Protein AF-Q8M1D3-F1 (afdb_monomer)

Nearest PDB structures (foldseek):
  5thg-assembly2_D  TM=7.273E-01  e=8.067E-10  synthetic construct
  6uw0-assembly1_A  TM=7.154E-01  e=1.600E-09  synthetic construct
  7rce-assembly1_A  TM=6.881E-01  e=1.203E-09  synthetic construct
  7rcc-assembly1_A  TM=6.914E-01  e=6.170E-08  synthetic construct
  4yit-assembly2_D  TM=6.954E-01  e=2.165E-07  Gremmeniella abietina

Solvent-accessible surface area (backbone atoms only — not comparable to full-atom values): 15491 Å² total; per-residue (Å²): 140,86,73,77,75,72,79,78,76,80,74,88,75,87,84,85,80,98,67,91,64,72,92,74,75,90,70,75,65,81,89,57,69,69,82,50,73,67,42,38,21,22,21,49,29,19,26,35,75,51,38,44,44,78,56,102,68,37,40,38,35,68,47,55,76,86,27,46,71,39,42,54,49,53,33,61,75,65,70,41,58,49,77,57,96,48,22,29,40,34,62,47,67,69,41,54,51,50,50,54,64,48,34,62,91,37,62,86,56,89,62,58,88,78,51,26,28,54,26,16,24,36,58,48,38,35,49,58,44,76,45,68,46,96,86,67,48,78,43,55,37,44,34,37,53,44,37,59,89,43,46,72,55,52,51,53,48,32,74,76,47,48,62,50,45,32,39,62,40,58,53,95,92,42,84,46,77,44,74,56,86,76,77,64,77,62,56,76,78,72,62,63,86,49,54,102,81,64,59,74,72,74,43,51,30,38,38,42,22,63,47,51,67,65,51,47,63,42,44,64,73,32,42,45,66,25,58,64,53,36,52,35,45,52,53,50,53,51,46,49,52,35,55,62,67,54,39,48,81,38,71,71,36,36,52,51,47,55,54,56,53,59,67,71,73,80,121

InterPro domains:
  IPR004860 Homing endonuclease, LAGLIDADG domain [PF00961] (118-173)
  IPR027434 Homing endonuclease [G3DSA:3.10.28.10] (99-266)
  IPR027434 Homing endonuclease [SSF55608] (35-108)
  IPR027434 Homing endonuclease [SSF55608] (113-262)
  IPR051289 LAGLIDADG Homing Endonuclease [PTHR36181] (110-261)

pLDDT: mean 82.55, std 20.41, range [32.31, 98.25]

Sequence (267 aa):
MGKIQKIVLEAKGLSAGNQKFFLISDHAPKHRKPKSQTEFAYFLAGLLEGAGCFTENRLEIKFQKSNLSNAFFVKKMIGFGQVQNNKYILYHKIGLRKVITLLNGKMSTDSLLSNHYLAGFTDATGYFYIRITTSKKIILEYNLKFTSKNLTIIKKIQQVFGGSIWVAAQHNKVKQSYLLANCSIPKEDELLLCAKNDTPANRIYEYSSNEAYRIINYFDRFHCNSPSKLVGFFKWRKVYRILQRNEHLTLKGFDKVLRIKRMEYND

Radius of gyration: 20.14 Å; Cα contacts (8 Å, |Δi|>4): 385; chains: 1; bounding box: 55×44×53 Å

Foldseek 3Di:
DPDPVPVPPPDPDDDDDPDDADDDDPDQADDDDDDDLLQVLLLVQLLCLQAWDDDPQKIKGAADPLQLVVLVVNCVSLVAADQDPRMTMGRDPVSVVSSVVSNVPNHLDLCLQPHQNVLNNCRRFKFWAWDADPVRDTFTKIKGKDAPSCLSVVVSVCVQQPFWKWWFADDPNDTDIDTPPPSDPPPPVVVPPGDPPDDSRPTMMMTMGRSLVSVSSRCSPHPRSGPLRRLRNVLSVVLSVLVNVVVCVDPVSVVVNVVSNVVNPPD

Mean predicted aligned error: 9.15 Å

Organism: Chaetosphaeridium globosum (NCBI:txid96477)

Secondary structure (DSSP, 8-state):
--SSGGGSS-------SS--PPP--SSPPPP----SHHHHHHHHHHHHHHHEEE-SS-EEEE--GGGHHHHHHHHHHHS--EEETTEEEE--HHHHHHHHHHHTTTTT-S-TTSSSHHHHHHHHHEEEEEEE-TT--EEEEEEEEEEGGGHHHHHHHHHHH--EEEEEEEETTEEEEEE-TT-SPPPGGGSTTS-TT--GGG-EEEEEE--HHHHHHHHTTS---SHHHHHHHHHHHHHHHHHHTTGGGSHHHHHHHHHHHHTTS--

Structure (mmCIF, N/CA/C/O backbone):
data_AF-Q8M1D3-F1
#
_entry.id   AF-Q8M1D3-F1
#
loop_
_atom_site.group_PDB
_atom_site.id
_atom_site.type_symbol
_atom_site.label_atom_id
_atom_site.label_alt_id
_atom_site.label_comp_id
_atom_site.label_asym_id
_atom_site.label_entity_id
_atom_site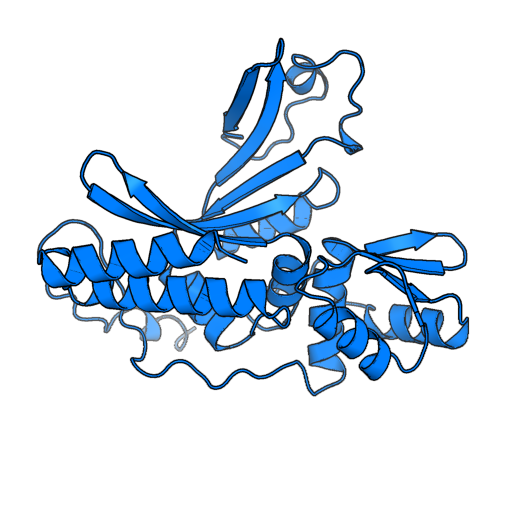.label_seq_id
_atom_site.pdbx_PDB_ins_code
_atom_site.Cartn_x
_atom_site.Cartn_y
_atom_site.Cartn_z
_atom_site.occupancy
_atom_site.B_iso_or_equiv
_atom_site.auth_seq_id
_atom_site.auth_comp_id
_atom_site.auth_asym_id
_atom_site.auth_atom_id
_atom_site.pdbx_PDB_model_num
ATOM 1 N N . MET A 1 1 ? -17.940 28.113 -10.332 1.00 42.88 1 MET A N 1
ATOM 2 C CA . MET A 1 1 ? -17.419 27.615 -9.033 1.00 42.88 1 MET A CA 1
ATOM 3 C C . MET A 1 1 ? -18.479 26.886 -8.180 1.00 42.88 1 MET A C 1
ATOM 5 O O . MET A 1 1 ? -18.402 26.911 -6.964 1.00 42.88 1 MET A O 1
ATOM 9 N N . GLY A 1 2 ? -19.450 26.174 -8.774 1.00 38.62 2 GLY A N 1
ATOM 10 C CA . GLY A 1 2 ? -20.679 25.777 -8.057 1.00 38.62 2 GLY A CA 1
ATOM 11 C C . GLY A 1 2 ? 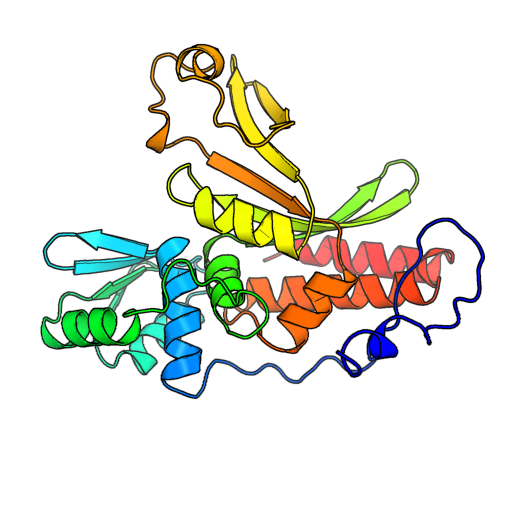-21.034 24.286 -8.029 1.00 38.62 2 GLY A C 1
ATOM 12 O O . GLY A 1 2 ? -22.213 23.967 -7.946 1.00 38.62 2 GLY A O 1
ATOM 13 N N . LYS A 1 3 ? -20.073 23.354 -8.129 1.00 37.75 3 LYS A N 1
ATOM 14 C CA . LYS A 1 3 ? -20.381 21.901 -8.063 1.00 37.75 3 LYS A CA 1
ATOM 15 C C . LYS A 1 3 ? -19.524 21.071 -7.098 1.00 37.75 3 LYS A C 1
ATOM 17 O O . LYS A 1 3 ? -19.904 19.949 -6.793 1.00 37.75 3 LYS A O 1
ATOM 22 N N . ILE A 1 4 ? -18.434 21.620 -6.551 1.00 34.78 4 ILE A N 1
ATOM 23 C CA . ILE A 1 4 ? -17.542 20.890 -5.624 1.00 34.78 4 ILE A CA 1
ATOM 24 C C . ILE A 1 4 ? -17.887 21.156 -4.143 1.00 34.78 4 ILE A C 1
ATOM 26 O O . ILE A 1 4 ? -17.654 20.298 -3.299 1.00 34.78 4 ILE A O 1
ATOM 30 N N . GLN A 1 5 ? -18.553 22.268 -3.813 1.00 34.91 5 GLN A N 1
ATOM 31 C CA . GLN A 1 5 ? -18.951 22.579 -2.428 1.00 34.91 5 GLN A CA 1
ATOM 32 C C . GLN A 1 5 ? -20.206 21.829 -1.934 1.00 34.91 5 GLN A C 1
ATOM 34 O O . GLN A 1 5 ? -20.469 21.815 -0.736 1.00 34.91 5 GLN A O 1
ATOM 39 N N . LYS A 1 6 ? -20.957 21.147 -2.812 1.00 34.34 6 LYS A N 1
ATOM 40 C CA . LYS A 1 6 ? -22.232 20.502 -2.437 1.00 34.34 6 LYS A CA 1
ATOM 41 C C . LYS A 1 6 ? -22.088 19.084 -1.859 1.00 34.34 6 LYS A C 1
ATOM 43 O O . LYS A 1 6 ? -23.026 18.576 -1.265 1.00 34.34 6 LYS A O 1
ATOM 48 N N . ILE A 1 7 ? -20.912 18.456 -1.965 1.00 36.38 7 ILE A N 1
ATOM 49 C CA . ILE A 1 7 ? -20.670 17.096 -1.430 1.00 36.38 7 ILE A CA 1
ATOM 50 C C . ILE A 1 7 ? -20.249 17.119 0.057 1.00 36.38 7 ILE A C 1
ATOM 52 O O . ILE A 1 7 ? -20.209 16.085 0.715 1.00 36.38 7 ILE A O 1
ATOM 56 N N . VAL A 1 8 ? -19.985 18.298 0.631 1.00 35.44 8 VAL A N 1
ATOM 57 C CA . VAL A 1 8 ? -19.428 18.422 1.992 1.00 35.44 8 VAL A CA 1
ATOM 58 C C . VAL A 1 8 ? -20.497 18.669 3.075 1.00 35.44 8 VAL A C 1
ATOM 60 O O . VAL A 1 8 ? -20.190 18.535 4.256 1.00 35.44 8 VAL A O 1
ATOM 63 N N . LEU A 1 9 ? -21.760 18.950 2.725 1.00 32.31 9 LEU A N 1
ATOM 64 C CA . LEU A 1 9 ? -22.747 19.472 3.691 1.00 32.31 9 LEU A CA 1
ATOM 65 C C . LEU A 1 9 ? -23.929 18.562 4.076 1.00 32.31 9 LEU A C 1
ATOM 67 O O . LEU A 1 9 ? -24.695 18.944 4.953 1.00 32.31 9 LEU A O 1
ATOM 71 N N . GLU A 1 10 ? -24.062 17.341 3.551 1.00 36.84 10 GLU A N 1
ATOM 72 C CA . GLU A 1 10 ? -25.227 16.480 3.863 1.00 36.84 10 GLU A CA 1
ATOM 73 C C . GLU A 1 10 ? -24.865 15.102 4.438 1.00 36.84 10 GLU A C 1
ATOM 75 O O . GLU A 1 10 ? -25.428 14.075 4.073 1.00 36.84 10 GLU A O 1
ATOM 80 N N . ALA A 1 11 ? -23.954 15.065 5.410 1.00 42.78 11 ALA A N 1
ATOM 81 C CA . ALA A 1 11 ? -23.841 13.926 6.320 1.00 42.78 11 ALA A CA 1
ATOM 82 C C . ALA A 1 11 ? -24.340 14.353 7.707 1.00 42.78 11 ALA A C 1
ATOM 84 O O . ALA A 1 11 ? -23.568 14.842 8.537 1.00 42.78 11 ALA A O 1
ATOM 85 N N . LYS A 1 12 ? -25.652 14.195 7.936 1.00 40.28 12 LYS A N 1
ATOM 86 C CA . LYS A 1 12 ? -26.290 14.342 9.252 1.00 40.28 12 LYS A CA 1
ATOM 87 C C . LYS A 1 12 ? -25.642 13.352 10.223 1.00 40.28 12 LYS A C 1
ATOM 89 O O . LYS A 1 12 ? -25.922 12.157 10.197 1.00 40.28 12 LYS A O 1
ATOM 94 N N . GLY A 1 13 ? -24.726 13.862 11.040 1.00 38.16 13 GLY A N 1
ATOM 95 C CA . GLY A 1 13 ? -24.104 13.125 12.128 1.00 38.16 13 GLY A CA 1
ATOM 96 C C . GLY A 1 13 ? -25.032 13.113 13.333 1.00 38.16 13 GLY A C 1
ATOM 97 O O . GLY A 1 13 ? -25.263 14.155 13.936 1.00 38.16 13 GLY A O 1
ATOM 98 N N . LEU A 1 14 ? -25.536 11.934 13.684 1.00 40.00 14 LEU A N 1
ATOM 99 C CA . LEU A 1 14 ? -26.014 11.656 15.033 1.00 40.00 14 LEU A CA 1
ATOM 100 C C . LEU A 1 14 ? -24.792 11.468 15.937 1.00 40.00 14 LEU A C 1
ATOM 102 O O . LEU A 1 14 ? -23.919 10.641 15.668 1.00 40.00 14 LEU A O 1
ATOM 106 N N . SER A 1 15 ? -24.711 12.297 16.973 1.00 35.59 15 SER A N 1
ATOM 107 C CA . SER A 1 15 ? -23.632 12.336 17.954 1.00 35.59 15 SER A CA 1
ATOM 108 C C . SER A 1 15 ? -23.911 11.438 19.157 1.00 35.59 15 SER A C 1
ATOM 110 O O . SER A 1 15 ? -24.979 11.546 19.751 1.00 35.59 15 SER A O 1
ATOM 112 N N . ALA A 1 16 ? -22.897 10.685 19.585 1.00 36.69 16 ALA A N 1
ATOM 113 C CA . ALA A 1 16 ? -22.387 10.690 20.962 1.00 36.69 16 ALA A CA 1
ATOM 114 C C . ALA A 1 16 ? -21.038 9.935 21.002 1.00 36.69 16 ALA A C 1
ATOM 116 O O . ALA A 1 16 ? -20.985 8.763 20.641 1.00 36.69 16 ALA A O 1
ATOM 117 N N . GLY A 1 17 ? -19.953 10.609 21.422 1.00 37.28 17 GLY A N 1
ATOM 118 C CA . GLY A 1 17 ? -18.665 9.975 21.767 1.00 37.28 17 GLY A CA 1
ATOM 119 C C . GLY A 1 17 ? -17.490 10.120 20.776 1.00 37.28 17 GLY A C 1
ATOM 120 O O . GLY A 1 17 ? -17.020 9.135 20.226 1.00 37.28 17 GLY A O 1
ATOM 121 N N . ASN A 1 18 ? -16.972 11.338 20.575 1.00 47.03 18 ASN A N 1
ATOM 122 C CA . ASN A 1 18 ? -15.562 11.676 20.262 1.00 47.03 18 ASN A CA 1
ATOM 123 C C . ASN A 1 18 ? -14.731 10.923 19.184 1.00 47.03 18 ASN A C 1
ATOM 125 O O . ASN A 1 18 ? -13.500 10.939 19.233 1.00 47.03 18 ASN A O 1
ATOM 129 N N . GLN A 1 19 ? -15.350 10.403 18.124 1.00 56.41 19 GLN A N 1
ATOM 130 C CA . GLN A 1 19 ? -14.730 10.302 16.791 1.00 56.41 19 GLN A CA 1
ATOM 131 C C . GLN A 1 19 ? -15.831 10.349 15.724 1.00 56.41 19 GLN A C 1
ATOM 133 O O . GLN A 1 19 ? -16.698 9.480 15.676 1.00 56.41 19 GLN A O 1
ATOM 138 N N . LYS A 1 20 ? -15.833 11.382 14.871 1.00 74.19 20 LYS A N 1
ATOM 139 C CA . LYS A 1 20 ? -16.826 11.510 13.795 1.00 74.19 20 LYS A CA 1
ATOM 140 C C . LYS A 1 20 ? -16.446 10.563 12.654 1.00 74.19 20 LYS A C 1
ATOM 142 O O . LYS A 1 20 ? -15.570 10.875 11.852 1.00 74.19 20 LYS A O 1
ATOM 147 N N . PHE A 1 21 ? -17.083 9.397 12.600 1.00 83.56 21 PHE A N 1
ATOM 148 C CA . PHE A 1 21 ? -16.960 8.478 11.470 1.00 83.56 21 PHE A CA 1
ATOM 149 C C . PHE A 1 21 ? -17.908 8.898 10.344 1.00 83.56 21 PHE A C 1
ATOM 151 O O . PHE A 1 21 ? -19.049 9.290 10.585 1.00 83.56 21 PHE A O 1
ATOM 158 N N . PHE A 1 22 ? -17.428 8.819 9.107 1.00 90.56 22 PHE A N 1
ATOM 159 C CA . PHE A 1 22 ? -18.234 9.046 7.914 1.00 90.56 22 PHE A CA 1
ATOM 160 C C . PHE A 1 22 ? -18.797 7.712 7.425 1.00 90.56 22 PHE A C 1
ATOM 162 O O . PHE A 1 22 ? -18.188 6.663 7.620 1.00 90.56 22 PHE A O 1
ATOM 169 N N . LEU A 1 23 ? -19.966 7.746 6.791 1.00 93.06 23 LEU A N 1
ATOM 170 C CA . LEU A 1 23 ? -20.633 6.535 6.328 1.00 93.06 23 LEU A CA 1
ATOM 171 C C . LEU A 1 23 ? -19.898 5.927 5.120 1.00 93.06 23 LEU A C 1
ATOM 173 O O . LEU A 1 23 ? -19.671 6.613 4.125 1.00 93.06 23 LEU A O 1
ATOM 177 N N . ILE A 1 24 ? -19.588 4.632 5.178 1.00 94.44 24 ILE A N 1
ATOM 178 C CA . ILE A 1 24 ? -19.162 3.828 4.023 1.00 94.44 24 ILE A CA 1
ATOM 179 C C . ILE A 1 24 ? -20.159 2.702 3.733 1.00 94.44 24 ILE A C 1
ATOM 181 O O . ILE A 1 24 ? -20.884 2.251 4.622 1.00 94.44 24 ILE A O 1
ATOM 185 N N . SER A 1 25 ? -20.161 2.217 2.487 1.00 91.06 25 SER A N 1
ATOM 186 C CA . SER A 1 25 ? -21.031 1.118 2.054 1.00 91.06 25 SER A CA 1
ATOM 187 C C . SER A 1 25 ? -20.760 -0.181 2.815 1.00 91.06 25 SER A C 1
ATOM 189 O O . SER A 1 25 ? -19.609 -0.580 3.051 1.00 91.06 25 SER A O 1
ATOM 191 N N . ASP A 1 26 ? -21.841 -0.897 3.114 1.00 86.75 26 ASP A N 1
ATOM 192 C CA . ASP A 1 26 ? -21.788 -2.210 3.738 1.00 86.75 26 ASP A CA 1
ATOM 193 C C . ASP A 1 26 ? -21.172 -3.281 2.843 1.00 86.75 26 ASP A C 1
ATOM 195 O O . ASP A 1 26 ? -20.505 -4.199 3.332 1.00 86.75 26 ASP A O 1
ATOM 199 N N . HIS A 1 27 ? -21.337 -3.129 1.535 1.00 86.50 27 HIS A N 1
ATOM 200 C CA . HIS A 1 27 ? -20.768 -4.030 0.553 1.00 86.50 27 HIS A CA 1
ATOM 201 C C . HIS A 1 27 ? -19.371 -3.546 0.174 1.00 86.50 27 HIS A C 1
ATOM 203 O O . HIS A 1 27 ? -19.194 -2.433 -0.323 1.00 86.50 27 HIS A O 1
ATOM 209 N N . ALA A 1 28 ? -18.369 -4.388 0.429 1.00 88.12 28 ALA A N 1
ATOM 210 C CA . ALA A 1 28 ? -17.036 -4.157 -0.104 1.00 88.12 28 ALA A CA 1
ATOM 211 C C . ALA A 1 28 ? -17.075 -4.337 -1.633 1.00 88.12 28 ALA A C 1
ATOM 213 O O . ALA A 1 28 ? -17.698 -5.295 -2.108 1.00 88.12 28 ALA A O 1
ATOM 214 N N . PRO A 1 29 ? -16.425 -3.458 -2.412 1.00 89.25 29 PRO A N 1
ATOM 215 C CA . PRO A 1 29 ? -16.313 -3.644 -3.850 1.00 89.25 29 PRO A CA 1
ATOM 216 C C . PRO A 1 29 ? -15.659 -4.986 -4.186 1.00 89.25 29 PRO A C 1
ATOM 218 O O . PRO A 1 29 ? -14.747 -5.457 -3.501 1.00 89.25 29 PRO A O 1
ATOM 221 N N . LYS A 1 30 ? -16.119 -5.618 -5.270 1.00 90.12 30 LYS A N 1
ATOM 222 C CA . LYS A 1 30 ? -15.463 -6.819 -5.793 1.00 90.12 30 LYS A CA 1
ATOM 223 C C . LYS A 1 30 ? -14.053 -6.442 -6.243 1.00 90.12 30 LYS A C 1
ATOM 225 O O . LYS A 1 30 ? -13.913 -5.527 -7.055 1.00 90.12 30 LYS A O 1
ATOM 230 N N . HIS A 1 31 ? -13.048 -7.178 -5.764 1.00 91.19 31 HIS A N 1
ATOM 231 C CA . HIS A 1 31 ? -11.647 -6.953 -6.123 1.00 91.19 31 HIS A CA 1
ATOM 232 C C . HIS A 1 31 ? -11.446 -6.930 -7.641 1.00 91.19 31 HIS A C 1
ATOM 234 O O . HIS A 1 31 ? -11.973 -7.780 -8.367 1.00 91.19 31 HIS A O 1
ATOM 240 N N . ARG A 1 32 ? -10.672 -5.949 -8.117 1.00 90.56 32 ARG A N 1
ATOM 241 C CA . ARG A 1 32 ? -10.311 -5.788 -9.527 1.00 90.56 32 ARG A CA 1
ATOM 242 C C . ARG A 1 32 ? -8.859 -5.339 -9.629 1.00 90.56 32 ARG A C 1
ATOM 244 O O . ARG A 1 32 ? -8.506 -4.290 -9.104 1.00 90.56 32 ARG A O 1
ATOM 251 N N . LYS A 1 33 ? -8.050 -6.126 -10.340 1.00 93.31 33 LYS A N 1
ATOM 252 C CA . LYS A 1 33 ? -6.712 -5.712 -10.779 1.00 93.31 33 LYS A CA 1
ATOM 253 C C . LYS A 1 33 ? -6.820 -4.707 -11.940 1.00 93.31 33 LYS A C 1
ATOM 255 O O . LYS A 1 33 ? -7.821 -4.770 -12.661 1.00 93.31 33 LYS A O 1
ATOM 260 N N . PRO A 1 34 ? -5.799 -3.859 -12.168 1.00 95.62 34 PRO A N 1
ATOM 261 C CA . PRO A 1 34 ? -5.695 -3.014 -13.354 1.00 95.62 34 PRO A CA 1
ATOM 262 C C . PRO A 1 34 ? -5.911 -3.821 -14.636 1.00 95.62 34 PRO A C 1
ATOM 264 O O . PRO A 1 34 ? -5.267 -4.857 -14.829 1.00 95.62 34 PRO A O 1
ATOM 267 N N . LYS A 1 35 ? -6.817 -3.358 -15.500 1.00 92.75 35 LYS A N 1
ATOM 268 C CA . LYS A 1 35 ? -7.156 -4.033 -16.763 1.00 92.75 35 LYS A CA 1
ATOM 269 C C . LYS A 1 35 ? -6.637 -3.276 -17.972 1.00 92.75 35 LYS A C 1
ATOM 271 O O . LYS A 1 35 ? -6.155 -3.902 -18.912 1.00 92.75 35 LYS A O 1
ATOM 276 N N . SER A 1 36 ? -6.749 -1.949 -17.959 1.00 95.81 36 SER A N 1
ATOM 277 C CA . SER A 1 36 ? -6.268 -1.130 -19.070 1.00 95.81 36 SER A CA 1
ATOM 278 C C . SER A 1 36 ? -4.763 -0.882 -18.967 1.00 95.81 36 SER A C 1
ATOM 280 O O . SER A 1 36 ? -4.168 -0.939 -17.887 1.00 95.81 36 SER A O 1
ATOM 282 N N . GLN A 1 37 ? -4.139 -0.563 -20.102 1.00 95.31 37 GLN A N 1
ATOM 283 C CA . GLN A 1 37 ? -2.726 -0.193 -20.145 1.00 95.31 37 GLN A CA 1
ATOM 284 C C . GLN A 1 37 ? -2.427 1.011 -19.242 1.00 95.31 37 GLN A C 1
ATOM 286 O O . GLN A 1 37 ? -1.421 1.008 -18.539 1.00 95.31 37 GLN A O 1
ATOM 291 N N . THR A 1 38 ? -3.310 2.012 -19.218 1.00 95.12 38 THR A N 1
ATOM 292 C CA . THR A 1 38 ? -3.156 3.218 -18.394 1.00 95.12 38 THR A CA 1
ATOM 293 C C . THR A 1 38 ? -3.256 2.909 -16.904 1.00 95.12 38 THR A C 1
ATOM 295 O O . THR A 1 38 ? -2.407 3.349 -16.133 1.00 95.12 38 THR A O 1
ATOM 298 N N . GLU A 1 39 ? -4.247 2.115 -16.489 1.00 96.19 39 GLU A N 1
ATOM 299 C CA . GLU A 1 39 ? -4.381 1.687 -15.091 1.00 96.19 39 GLU A CA 1
ATOM 300 C C . GLU A 1 39 ? -3.147 0.908 -14.636 1.00 96.19 39 GLU A C 1
ATOM 302 O O . GLU A 1 39 ? -2.584 1.191 -13.577 1.00 96.19 39 GLU A O 1
ATOM 307 N N . PHE A 1 40 ? -2.700 -0.045 -15.461 1.00 97.62 40 PHE A N 1
ATOM 308 C CA . PHE A 1 40 ? -1.504 -0.827 -15.179 1.00 97.62 40 PHE A CA 1
ATOM 309 C C . PHE A 1 40 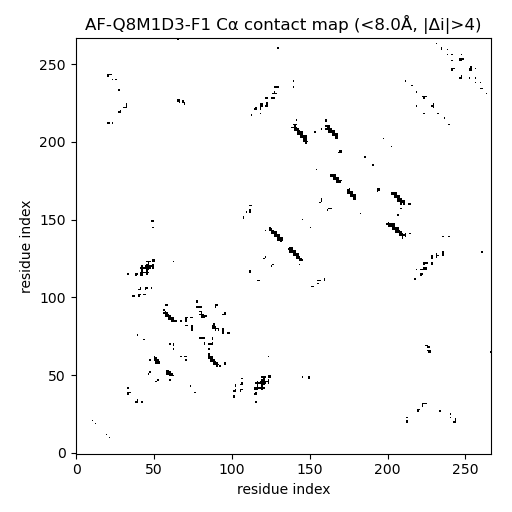? -0.259 0.053 -15.111 1.00 97.62 40 PHE A C 1
ATOM 311 O O . PHE A 1 40 ? 0.583 -0.162 -14.249 1.00 97.62 40 PHE A O 1
ATOM 318 N N . ALA A 1 41 ? -0.145 1.059 -15.975 1.00 96.88 41 ALA A N 1
ATOM 319 C CA . ALA A 1 41 ? 1.006 1.944 -15.999 1.00 96.88 41 ALA A CA 1
ATOM 320 C C . ALA A 1 41 ? 1.114 2.805 -14.728 1.00 96.88 41 ALA A C 1
ATOM 322 O O . ALA A 1 41 ? 2.207 2.933 -14.185 1.00 96.88 41 ALA A O 1
ATOM 323 N N . TYR A 1 42 ? -0.003 3.331 -14.208 1.00 97.19 42 TYR A N 1
ATOM 324 C CA . TYR A 1 42 ? -0.003 4.017 -12.909 1.00 97.19 42 TYR A CA 1
ATOM 325 C C . TYR A 1 42 ? 0.335 3.066 -11.762 1.00 97.19 42 TYR A C 1
ATOM 327 O O . TYR A 1 42 ? 1.176 3.389 -10.928 1.00 97.19 42 TYR A O 1
ATOM 335 N N . PHE A 1 43 ? -0.272 1.876 -11.744 1.00 97.12 43 PHE A N 1
ATOM 336 C CA . PHE A 1 43 ? 0.052 0.851 -10.753 1.00 97.12 43 PHE A CA 1
ATOM 337 C C . PHE A 1 43 ? 1.547 0.490 -10.774 1.00 97.12 43 PHE A C 1
ATOM 339 O O . PHE A 1 43 ? 2.198 0.451 -9.732 1.00 97.12 43 PHE A O 1
ATOM 346 N N . LEU A 1 44 ? 2.108 0.261 -11.964 1.00 97.12 44 LEU A N 1
ATOM 347 C CA . LEU A 1 44 ? 3.513 -0.086 -12.151 1.00 97.12 44 LEU A CA 1
ATOM 348 C C . LEU A 1 44 ? 4.440 1.048 -11.701 1.00 97.12 44 LEU A C 1
ATOM 350 O O . LEU A 1 44 ? 5.461 0.759 -11.087 1.00 97.12 44 LEU A O 1
ATOM 354 N N . ALA A 1 45 ? 4.082 2.310 -11.958 1.00 95.81 45 ALA A N 1
ATOM 355 C CA . ALA A 1 45 ? 4.847 3.466 -11.494 1.00 95.81 45 ALA A CA 1
ATOM 356 C C . ALA A 1 45 ? 4.973 3.480 -9.964 1.00 95.81 45 ALA A C 1
ATOM 358 O O . ALA A 1 45 ? 6.086 3.497 -9.445 1.00 95.81 45 ALA A O 1
ATOM 359 N N . GLY A 1 46 ? 3.856 3.352 -9.240 1.00 95.38 46 GLY A N 1
ATOM 360 C CA . GLY A 1 46 ? 3.889 3.299 -7.776 1.00 95.38 46 GLY A CA 1
ATOM 361 C C . GLY A 1 46 ? 4.665 2.097 -7.237 1.00 95.38 46 GLY A C 1
ATOM 362 O O . GLY A 1 46 ? 5.462 2.232 -6.310 1.00 95.38 46 GLY A O 1
ATOM 363 N N . LEU A 1 47 ? 4.487 0.923 -7.850 1.00 95.69 47 LEU A N 1
ATOM 364 C CA . LEU A 1 47 ? 5.212 -0.289 -7.467 1.00 95.69 47 LEU A CA 1
ATOM 365 C C . LEU A 1 47 ? 6.730 -0.131 -7.656 1.00 95.69 47 LEU A C 1
ATOM 367 O O . LEU A 1 47 ? 7.507 -0.574 -6.810 1.00 95.69 47 LEU A O 1
ATOM 371 N N . LEU A 1 48 ? 7.154 0.509 -8.748 1.00 95.06 48 LEU A N 1
ATOM 372 C CA . LEU A 1 48 ? 8.562 0.757 -9.048 1.00 95.06 48 LEU A CA 1
ATOM 373 C C . LEU A 1 48 ? 9.178 1.834 -8.162 1.00 95.06 48 LEU A C 1
ATOM 375 O O . LEU A 1 48 ? 10.307 1.653 -7.719 1.00 95.06 48 LEU A O 1
ATOM 379 N N . GLU A 1 49 ? 8.455 2.909 -7.850 1.00 91.94 49 GLU A N 1
ATOM 380 C CA . GLU A 1 49 ? 8.953 3.900 -6.890 1.00 91.94 49 GLU A CA 1
ATOM 381 C C . GLU A 1 49 ? 9.115 3.286 -5.491 1.00 91.94 49 GLU A C 1
ATOM 383 O O . GLU A 1 49 ? 10.041 3.654 -4.772 1.00 91.94 49 GLU A O 1
ATOM 388 N N . GLY A 1 50 ? 8.275 2.317 -5.108 1.00 91.44 50 GLY A N 1
ATOM 389 C CA . GLY A 1 50 ? 8.375 1.649 -3.807 1.00 91.44 50 GLY A CA 1
ATOM 390 C C . GLY A 1 50 ? 9.387 0.494 -3.724 1.00 91.44 50 GLY A C 1
ATOM 391 O O . GLY A 1 50 ? 10.008 0.307 -2.680 1.00 91.44 50 GLY A O 1
ATOM 392 N N . ALA A 1 51 ? 9.540 -0.314 -4.780 1.00 92.12 51 ALA A N 1
ATOM 393 C CA . ALA A 1 51 ? 10.335 -1.556 -4.744 1.00 92.12 51 ALA A CA 1
ATOM 394 C C . ALA A 1 51 ? 11.120 -1.864 -6.035 1.00 92.12 51 ALA A C 1
ATOM 396 O O . ALA A 1 51 ? 11.686 -2.955 -6.169 1.00 92.12 51 ALA A O 1
ATOM 397 N N . GLY A 1 52 ? 11.135 -0.943 -6.997 1.00 92.88 52 GLY A N 1
ATOM 398 C CA . GLY A 1 52 ? 11.847 -1.088 -8.261 1.00 92.88 52 GLY A CA 1
ATOM 399 C C . GLY A 1 52 ? 13.337 -0.790 -8.135 1.00 92.88 52 GLY A C 1
ATOM 400 O O . GLY A 1 52 ? 13.760 0.121 -7.428 1.00 92.88 52 GLY A O 1
ATOM 401 N N . CYS A 1 53 ? 14.143 -1.550 -8.867 1.00 92.75 53 CYS A N 1
ATOM 402 C CA . CYS A 1 53 ? 15.570 -1.321 -9.021 1.00 92.75 53 CYS A CA 1
ATOM 403 C C . CYS A 1 53 ? 15.921 -1.389 -10.507 1.00 92.75 53 CYS A C 1
ATOM 405 O O . CYS A 1 53 ? 15.785 -2.439 -11.136 1.00 92.75 53 CYS A O 1
ATOM 407 N N . PHE A 1 54 ? 16.349 -0.260 -11.065 1.00 91.44 54 PHE A N 1
ATOM 408 C CA . PHE A 1 54 ? 16.921 -0.197 -12.404 1.00 91.44 54 PHE A CA 1
ATOM 409 C C . PHE A 1 54 ? 18.443 -0.250 -12.300 1.00 91.44 54 PHE A C 1
ATOM 411 O O . PHE A 1 54 ? 19.040 0.467 -11.498 1.00 91.44 54 PHE A O 1
ATOM 418 N N . THR A 1 55 ? 19.060 -1.080 -13.131 1.00 89.44 55 THR A N 1
ATOM 419 C CA . THR A 1 55 ? 20.476 -0.966 -13.490 1.00 89.44 55 THR A CA 1
ATOM 420 C C . THR A 1 55 ? 20.568 -0.610 -14.976 1.00 89.44 55 THR A C 1
ATOM 422 O O . THR A 1 55 ? 19.543 -0.482 -15.647 1.00 89.44 55 THR A O 1
ATOM 425 N N . GLU A 1 56 ? 21.780 -0.481 -15.513 1.00 87.31 56 GLU A N 1
ATOM 426 C CA . GLU A 1 56 ? 22.012 -0.105 -16.917 1.00 87.31 56 GLU A CA 1
ATOM 427 C C . GLU A 1 56 ? 21.218 -0.944 -17.934 1.00 87.31 56 GLU A C 1
ATOM 429 O O . GLU A 1 56 ? 20.719 -0.418 -18.926 1.00 87.31 56 GLU A O 1
ATOM 434 N N . ASN A 1 57 ? 21.070 -2.249 -17.687 1.00 92.06 57 ASN A N 1
ATOM 435 C CA . ASN A 1 57 ? 20.479 -3.195 -18.636 1.00 92.06 57 ASN A CA 1
ATOM 436 C C . ASN A 1 57 ? 19.404 -4.112 -18.035 1.00 92.06 57 ASN A C 1
ATOM 438 O O . ASN A 1 57 ? 18.982 -5.068 -18.691 1.00 92.06 57 ASN A O 1
ATOM 442 N N . ARG A 1 58 ? 18.954 -3.855 -16.801 1.00 95.19 58 ARG A N 1
ATOM 443 C CA . ARG A 1 58 ? 17.877 -4.641 -16.196 1.00 95.19 58 ARG A CA 1
ATOM 444 C C . ARG A 1 58 ? 16.987 -3.847 -15.260 1.00 95.19 58 ARG A C 1
ATOM 446 O O . ARG A 1 58 ? 17.403 -2.887 -14.620 1.00 95.19 58 ARG A O 1
ATOM 453 N N . LEU A 1 59 ? 15.756 -4.327 -15.154 1.00 97.31 59 LEU A N 1
ATOM 454 C CA . LEU A 1 59 ? 14.802 -3.939 -14.130 1.00 97.31 59 LEU A CA 1
ATOM 455 C C . LEU A 1 59 ? 14.542 -5.127 -13.203 1.00 97.31 59 LEU A C 1
ATOM 457 O O . LEU A 1 59 ? 14.220 -6.222 -13.664 1.00 97.31 59 LEU A O 1
ATOM 461 N N . GLU A 1 60 ? 14.616 -4.886 -11.900 1.00 97.38 60 GLU A N 1
ATOM 462 C CA . GLU A 1 60 ? 14.238 -5.822 -10.848 1.00 97.38 60 GLU A CA 1
ATOM 463 C C . GLU A 1 60 ? 13.112 -5.238 -9.989 1.00 97.38 60 GLU A C 1
ATOM 465 O O . GLU A 1 60 ? 13.134 -4.064 -9.627 1.00 97.38 60 GLU A O 1
ATOM 470 N N . ILE A 1 61 ? 12.144 -6.074 -9.614 1.00 96.81 61 ILE A N 1
ATOM 471 C CA . ILE A 1 61 ? 11.145 -5.754 -8.587 1.00 96.81 61 ILE A CA 1
ATOM 472 C C . ILE A 1 61 ? 11.115 -6.905 -7.597 1.00 96.81 61 ILE A C 1
ATOM 474 O O . ILE A 1 61 ? 10.838 -8.048 -7.974 1.00 96.81 61 ILE A O 1
ATOM 478 N N . LYS A 1 62 ? 11.399 -6.616 -6.328 1.00 93.88 62 LYS A N 1
ATOM 479 C CA . LYS A 1 62 ? 11.350 -7.615 -5.258 1.00 93.88 62 LYS A CA 1
ATOM 480 C C . LYS A 1 62 ? 9.940 -7.690 -4.676 1.00 93.88 62 LYS A C 1
ATOM 482 O O . LYS A 1 62 ? 9.370 -6.675 -4.294 1.00 93.88 62 LYS A O 1
ATOM 487 N N . PHE A 1 63 ? 9.414 -8.903 -4.546 1.00 92.62 63 PHE A N 1
ATOM 488 C CA . PHE A 1 63 ? 8.126 -9.181 -3.919 1.00 92.62 63 PHE A CA 1
ATOM 489 C C . PHE A 1 63 ? 8.318 -9.977 -2.630 1.00 92.62 63 PHE A C 1
ATOM 491 O O . PHE A 1 63 ? 9.281 -10.728 -2.461 1.00 92.62 63 PHE A O 1
ATOM 498 N N . GLN A 1 64 ? 7.367 -9.840 -1.709 1.00 88.44 64 GLN A N 1
ATOM 499 C CA . GLN A 1 64 ? 7.242 -10.780 -0.598 1.00 88.44 64 GLN A CA 1
ATOM 500 C C . GLN A 1 64 ? 6.797 -12.147 -1.130 1.00 88.44 64 GLN A C 1
ATOM 502 O O . GLN A 1 64 ? 6.021 -12.217 -2.084 1.00 88.44 64 GLN A O 1
ATOM 507 N N . LYS A 1 65 ? 7.247 -13.232 -0.489 1.00 86.94 65 LYS A N 1
ATOM 508 C CA . LYS A 1 65 ? 6.915 -14.608 -0.896 1.00 86.94 65 LYS A CA 1
ATOM 509 C C . LYS A 1 65 ? 5.398 -14.840 -0.971 1.00 86.94 65 LYS A C 1
ATOM 511 O O . LYS A 1 65 ? 4.915 -15.414 -1.942 1.00 86.94 65 LYS A O 1
ATOM 516 N N . SER A 1 66 ? 4.639 -14.302 -0.014 1.00 84.81 66 SER A N 1
ATOM 517 C CA . SER A 1 66 ? 3.167 -14.357 0.020 1.00 84.81 66 SER A CA 1
ATOM 518 C C . SER A 1 66 ? 2.475 -13.576 -1.111 1.00 84.81 66 SER A C 1
ATOM 520 O O . SER A 1 66 ? 1.290 -13.772 -1.365 1.00 84.81 66 SER A O 1
ATOM 522 N N . ASN A 1 67 ? 3.210 -12.730 -1.840 1.00 87.06 67 ASN A N 1
ATOM 523 C CA . ASN A 1 67 ? 2.695 -11.861 -2.901 1.00 87.06 67 ASN A CA 1
ATOM 524 C C . ASN A 1 67 ? 3.261 -12.200 -4.292 1.00 87.06 67 ASN A C 1
ATOM 526 O O . ASN A 1 67 ? 3.171 -11.387 -5.214 1.00 87.06 67 ASN A O 1
ATOM 530 N N . LEU A 1 68 ? 3.803 -13.410 -4.481 1.00 90.75 68 LEU A N 1
ATOM 531 C CA . LEU A 1 68 ? 4.348 -13.881 -5.764 1.00 90.75 68 LEU A CA 1
ATOM 532 C C . LEU A 1 68 ? 3.357 -13.790 -6.934 1.00 90.75 68 LEU A C 1
ATOM 534 O O . LEU A 1 68 ? 3.756 -13.530 -8.068 1.00 90.75 68 LEU A O 1
ATOM 538 N N . SER A 1 69 ? 2.056 -13.944 -6.674 1.00 91.88 69 SER A N 1
ATOM 539 C CA . SER A 1 69 ? 1.013 -13.794 -7.698 1.00 91.88 69 SER A CA 1
ATOM 540 C C . SER A 1 69 ? 0.997 -12.397 -8.339 1.00 91.88 69 SER A C 1
ATOM 542 O O . SER A 1 69 ? 0.583 -12.254 -9.493 1.00 91.88 69 SER A O 1
ATOM 544 N N . ASN A 1 70 ? 1.479 -11.367 -7.632 1.00 93.00 70 ASN A N 1
ATOM 545 C CA . ASN A 1 70 ? 1.628 -10.014 -8.162 1.00 93.00 70 ASN A CA 1
ATOM 546 C C . ASN A 1 70 ? 2.819 -9.917 -9.136 1.00 93.00 70 ASN A C 1
ATOM 548 O O . ASN A 1 70 ? 2.707 -9.282 -10.182 1.00 93.00 70 ASN A O 1
ATOM 552 N N . ALA A 1 71 ? 3.914 -10.644 -8.880 1.00 95.62 71 ALA A N 1
ATOM 553 C CA . ALA A 1 71 ? 5.051 -10.735 -9.801 1.00 95.62 71 ALA A CA 1
ATOM 554 C C . ALA A 1 71 ? 4.647 -11.362 -11.147 1.00 95.62 71 ALA A C 1
ATOM 556 O O . ALA A 1 71 ? 4.975 -10.838 -12.212 1.00 95.62 71 ALA A O 1
ATOM 557 N N . PHE A 1 72 ? 3.871 -12.452 -11.110 1.00 96.19 72 PHE A N 1
ATOM 558 C CA . PHE A 1 72 ? 3.339 -13.082 -12.323 1.00 96.19 72 PHE A CA 1
ATOM 559 C C . PHE A 1 72 ? 2.339 -12.186 -13.063 1.00 96.19 72 PHE A C 1
ATOM 561 O O . PHE A 1 72 ? 2.320 -12.182 -14.294 1.00 96.19 72 PHE A O 1
ATOM 568 N N . PHE A 1 73 ? 1.545 -11.391 -12.340 1.00 96.06 73 PHE A N 1
ATOM 569 C CA . PHE A 1 73 ? 0.682 -10.377 -12.948 1.00 96.06 73 PHE A CA 1
ATOM 570 C C . PHE A 1 73 ? 1.500 -9.315 -13.697 1.00 96.06 73 PHE A C 1
ATOM 572 O O . PHE A 1 73 ? 1.225 -9.064 -14.869 1.00 96.06 73 PHE A O 1
ATOM 579 N N . VAL A 1 74 ? 2.544 -8.757 -13.075 1.00 97.19 74 VAL A N 1
ATOM 580 C CA . VAL A 1 74 ? 3.444 -7.786 -13.722 1.00 97.19 74 VAL A CA 1
ATOM 581 C C . VAL A 1 74 ? 4.108 -8.389 -14.964 1.00 97.19 74 VAL A C 1
ATOM 583 O O . VAL A 1 74 ? 4.053 -7.778 -16.033 1.00 97.19 74 VAL A O 1
ATOM 586 N N . LYS A 1 75 ? 4.640 -9.617 -14.864 1.00 97.56 75 LYS A N 1
ATOM 587 C CA . LYS A 1 75 ? 5.203 -10.355 -16.009 1.00 97.56 75 LYS A CA 1
ATOM 588 C C . LYS A 1 75 ? 4.189 -10.480 -17.148 1.00 97.56 75 LYS A C 1
ATOM 590 O O . LYS A 1 75 ? 4.522 -10.184 -18.292 1.00 97.56 75 LYS A O 1
ATOM 595 N N . LYS A 1 76 ? 2.947 -10.878 -16.848 1.00 97.06 76 LYS A N 1
ATOM 596 C CA . LYS A 1 76 ? 1.875 -11.024 -17.846 1.00 97.06 76 LYS A CA 1
ATOM 597 C C . LYS A 1 76 ? 1.560 -9.701 -18.548 1.00 97.06 76 LYS A C 1
ATOM 599 O O . LYS A 1 76 ? 1.433 -9.681 -19.766 1.00 97.06 76 LYS A O 1
ATOM 604 N N . MET A 1 77 ? 1.447 -8.607 -17.798 1.00 97.38 77 MET A N 1
ATOM 605 C CA . MET A 1 77 ? 1.090 -7.295 -18.353 1.00 97.38 77 MET A CA 1
ATOM 606 C C . MET A 1 77 ? 2.215 -6.690 -19.206 1.00 97.38 77 MET A C 1
ATOM 608 O O . MET A 1 77 ? 1.966 -6.084 -20.254 1.00 97.38 77 MET A O 1
ATOM 612 N N . ILE A 1 78 ? 3.472 -6.882 -18.797 1.00 97.31 78 ILE A N 1
ATOM 613 C CA . ILE A 1 78 ? 4.627 -6.438 -19.584 1.00 97.31 78 ILE A CA 1
ATOM 614 C C . ILE A 1 78 ? 4.830 -7.355 -20.798 1.00 97.31 78 ILE A C 1
ATOM 616 O O . ILE A 1 78 ? 5.150 -6.858 -21.877 1.00 97.31 78 ILE A O 1
ATOM 620 N N . GLY A 1 79 ? 4.578 -8.659 -20.670 1.00 97.75 79 GLY A N 1
ATOM 621 C CA . GLY A 1 79 ? 4.784 -9.656 -21.727 1.00 97.75 79 GLY A CA 1
ATOM 622 C C . GLY A 1 79 ? 6.245 -10.083 -21.898 1.00 97.75 79 GLY A C 1
ATOM 623 O O . GLY A 1 79 ? 6.561 -10.847 -22.800 1.00 97.75 79 GLY A O 1
ATOM 624 N N . PHE A 1 80 ? 7.133 -9.602 -21.027 1.00 97.75 80 PHE A N 1
ATOM 625 C CA . PHE A 1 80 ? 8.560 -9.915 -21.012 1.00 97.75 80 PHE A CA 1
ATOM 626 C C . PHE A 1 80 ? 9.025 -10.160 -19.574 1.00 97.75 80 PHE A C 1
ATOM 628 O O . PHE A 1 80 ? 8.297 -9.888 -18.620 1.00 97.75 80 PHE A O 1
ATOM 635 N N . GLY A 1 81 ? 10.259 -10.639 -19.429 1.00 96.88 81 GLY A N 1
ATOM 636 C CA . GLY A 1 81 ? 10.891 -10.872 -18.134 1.00 96.88 81 GLY A CA 1
ATOM 637 C C . GLY A 1 81 ? 10.568 -12.239 -17.533 1.00 96.88 81 GLY A C 1
ATOM 638 O O . GLY A 1 81 ? 9.814 -13.042 -18.084 1.00 96.88 81 GLY A O 1
ATOM 639 N N . GLN A 1 82 ? 11.165 -12.504 -16.381 1.00 97.31 82 GLN A N 1
ATOM 640 C CA . GLN A 1 82 ? 11.081 -13.765 -15.657 1.00 97.31 82 GLN A CA 1
ATOM 641 C C . GLN A 1 82 ? 10.806 -13.518 -14.176 1.00 97.31 82 GLN A C 1
ATOM 643 O O . GLN A 1 82 ? 11.068 -12.433 -13.662 1.00 97.31 82 GLN A O 1
ATOM 648 N N . VAL A 1 83 ? 10.251 -14.519 -13.495 1.00 97.50 83 VAL A N 1
ATOM 649 C CA . VAL A 1 83 ? 10.051 -14.482 -12.043 1.00 97.50 83 VAL A CA 1
ATOM 650 C C . VAL A 1 83 ? 10.953 -15.542 -11.423 1.00 97.50 83 VAL A C 1
ATOM 652 O O . VAL A 1 83 ? 10.778 -16.722 -11.708 1.00 97.50 83 VAL A O 1
ATOM 655 N N . GLN A 1 84 ? 11.915 -15.124 -10.600 1.00 95.44 84 GLN A N 1
ATOM 656 C CA . GLN A 1 84 ? 12.887 -16.000 -9.938 1.00 95.44 84 GLN A CA 1
ATOM 657 C C . GLN A 1 84 ? 13.196 -15.462 -8.538 1.00 95.44 84 GLN A C 1
ATOM 659 O O . GLN A 1 84 ? 13.341 -14.256 -8.359 1.00 95.44 84 GLN A O 1
ATOM 664 N N . ASN A 1 85 ? 13.298 -16.337 -7.531 1.00 93.06 85 ASN A N 1
ATOM 665 C CA . ASN A 1 85 ? 13.668 -15.972 -6.153 1.00 93.06 85 ASN A CA 1
ATOM 666 C C . ASN A 1 85 ? 12.840 -14.810 -5.564 1.00 93.06 85 ASN A C 1
ATOM 668 O O . ASN A 1 85 ? 13.378 -13.893 -4.945 1.00 93.06 85 ASN A O 1
ATOM 672 N N . ASN A 1 86 ? 11.518 -14.834 -5.769 1.00 92.81 86 ASN A N 1
ATOM 673 C CA . ASN A 1 86 ? 10.592 -13.761 -5.372 1.00 92.81 86 ASN A CA 1
ATOM 674 C C . ASN A 1 86 ? 10.865 -12.395 -6.018 1.00 92.81 86 ASN A C 1
ATOM 676 O O . ASN A 1 86 ? 10.422 -11.365 -5.510 1.00 92.81 86 ASN A O 1
ATOM 680 N N . LYS A 1 87 ? 11.567 -12.369 -7.150 1.00 95.31 87 LYS A N 1
ATOM 681 C CA . LYS A 1 87 ? 11.798 -11.167 -7.944 1.00 95.31 87 LYS A CA 1
ATOM 682 C C . LYS A 1 87 ? 11.184 -11.316 -9.322 1.00 95.31 87 LYS A C 1
ATOM 684 O O . LYS A 1 87 ? 11.294 -12.373 -9.936 1.00 95.31 87 LYS A O 1
ATOM 689 N N . TYR A 1 88 ? 10.589 -10.244 -9.822 1.00 97.75 88 TYR A N 1
ATOM 690 C CA . TYR A 1 88 ? 10.421 -10.053 -11.256 1.00 97.75 88 TYR A CA 1
ATOM 691 C C . TYR A 1 88 ? 11.705 -9.430 -11.805 1.00 97.75 88 TYR A C 1
ATOM 693 O O . TYR A 1 88 ? 12.197 -8.457 -11.236 1.00 97.75 88 TYR A O 1
ATOM 701 N N . ILE A 1 89 ? 12.243 -9.995 -12.881 1.00 97.75 89 ILE A N 1
ATOM 702 C CA . ILE A 1 89 ? 13.499 -9.566 -13.491 1.00 97.75 89 ILE A CA 1
ATOM 703 C C . ILE A 1 89 ? 13.297 -9.413 -14.997 1.00 97.75 89 ILE A C 1
ATOM 705 O O . ILE A 1 89 ? 12.792 -10.318 -15.663 1.00 97.75 89 ILE A O 1
ATOM 709 N N . LEU A 1 90 ? 13.706 -8.274 -15.547 1.00 98.25 90 LEU A N 1
ATOM 710 C CA . LEU A 1 90 ? 13.546 -7.930 -16.953 1.00 98.25 90 LEU A CA 1
ATOM 711 C C . LEU A 1 90 ? 14.866 -7.431 -17.544 1.00 98.25 90 LEU A C 1
ATOM 713 O O . LEU A 1 90 ? 15.297 -6.327 -17.232 1.00 98.25 90 LEU A O 1
ATOM 717 N N . TYR A 1 91 ? 15.442 -8.225 -18.449 1.00 96.81 91 TYR A N 1
ATOM 718 C CA . TYR A 1 91 ? 16.621 -7.875 -19.260 1.00 96.81 91 TYR A CA 1
ATOM 719 C C . TYR A 1 91 ? 16.267 -7.544 -20.718 1.00 96.81 91 TYR A C 1
ATOM 721 O O . TYR A 1 91 ? 17.062 -6.981 -21.463 1.00 96.81 91 TYR A O 1
ATOM 729 N N . HIS A 1 92 ? 15.070 -7.935 -21.166 1.00 96.88 92 HIS A N 1
ATOM 730 C CA . HIS A 1 92 ? 14.700 -7.873 -22.575 1.00 96.88 92 HIS A CA 1
ATOM 731 C C . HIS A 1 92 ? 14.593 -6.420 -23.057 1.00 96.88 92 HIS A C 1
ATOM 733 O O . HIS A 1 92 ? 13.728 -5.682 -22.582 1.00 96.88 92 HIS A O 1
ATOM 739 N N . LYS A 1 93 ? 15.406 -6.023 -24.046 1.00 96.00 93 LYS A N 1
ATOM 740 C CA . LYS A 1 93 ? 15.494 -4.637 -24.552 1.00 96.00 93 LYS A CA 1
ATOM 741 C C . LYS A 1 93 ? 14.135 -4.049 -24.948 1.00 96.00 93 LYS A C 1
ATOM 743 O O . LYS A 1 93 ? 13.801 -2.937 -24.545 1.00 96.00 93 LYS A O 1
ATOM 748 N N . ILE A 1 94 ? 13.311 -4.808 -25.678 1.00 96.62 94 ILE A N 1
ATOM 749 C CA . ILE A 1 94 ? 11.955 -4.365 -26.065 1.00 96.62 94 ILE A CA 1
ATOM 750 C C . ILE A 1 94 ? 11.052 -4.233 -24.833 1.00 96.62 94 ILE A C 1
ATOM 752 O O . ILE A 1 94 ? 10.243 -3.312 -24.751 1.00 96.62 94 ILE A O 1
ATOM 756 N N . GLY A 1 95 ? 11.212 -5.120 -23.848 1.00 97.25 95 GLY A N 1
ATOM 757 C CA . GLY A 1 95 ? 10.436 -5.063 -22.614 1.00 97.25 95 GLY A CA 1
ATOM 758 C C . GLY A 1 95 ? 10.811 -3.851 -21.765 1.00 97.25 95 GLY A C 1
ATOM 759 O O . GLY A 1 95 ? 9.921 -3.170 -21.268 1.00 97.25 95 GLY A O 1
ATOM 760 N N . LEU A 1 96 ? 12.105 -3.533 -21.653 1.00 97.12 96 LEU A N 1
ATOM 761 C CA . LEU A 1 96 ? 12.584 -2.323 -20.979 1.00 97.12 96 LEU A CA 1
ATOM 762 C C . LEU A 1 96 ? 12.052 -1.064 -21.671 1.00 97.12 96 LEU A C 1
ATOM 764 O O . LEU A 1 96 ? 11.491 -0.199 -21.003 1.00 97.12 96 LEU A O 1
ATOM 768 N N . ARG A 1 97 ? 12.117 -1.003 -23.011 1.00 96.25 97 ARG A N 1
ATOM 769 C CA . ARG A 1 97 ? 11.513 0.092 -23.789 1.00 96.25 97 ARG A CA 1
ATOM 770 C C . ARG A 1 97 ? 10.014 0.212 -23.509 1.00 96.25 97 ARG A C 1
ATOM 772 O O . ARG A 1 97 ? 9.540 1.311 -23.245 1.00 96.25 97 ARG A O 1
ATOM 779 N N . LYS A 1 98 ? 9.281 -0.907 -23.494 1.00 97.25 98 LYS A N 1
ATOM 780 C CA . LYS A 1 98 ? 7.851 -0.932 -23.156 1.00 97.25 98 LYS A CA 1
ATOM 781 C C . LYS A 1 98 ? 7.594 -0.382 -21.752 1.00 97.25 98 LYS A C 1
ATOM 783 O O . LYS A 1 98 ? 6.679 0.418 -21.593 1.00 97.25 98 LYS A O 1
ATOM 788 N N . VAL A 1 99 ? 8.392 -0.762 -20.751 1.00 97.19 99 VAL A N 1
ATOM 789 C CA . VAL A 1 99 ? 8.272 -0.219 -19.387 1.00 97.19 99 VAL A CA 1
ATOM 790 C C . VAL A 1 99 ? 8.515 1.290 -19.375 1.00 97.19 99 VAL A C 1
ATOM 792 O O . VAL A 1 99 ? 7.673 2.016 -18.860 1.00 97.19 99 VAL A O 1
ATOM 795 N N . ILE A 1 100 ? 9.589 1.781 -19.996 1.00 94.75 100 ILE A N 1
ATOM 796 C CA . ILE A 1 100 ? 9.883 3.224 -20.070 1.00 94.75 100 ILE A CA 1
ATOM 797 C C . ILE A 1 100 ? 8.716 3.982 -20.723 1.00 94.75 100 ILE A C 1
ATOM 799 O O . ILE A 1 100 ? 8.243 4.982 -20.184 1.00 94.75 100 ILE A O 1
ATOM 803 N N . THR A 1 101 ? 8.183 3.470 -21.837 1.00 96.44 101 THR A N 1
ATOM 804 C CA . THR A 1 101 ? 7.014 4.055 -22.510 1.00 96.44 101 THR A CA 1
ATOM 805 C C . THR A 1 101 ? 5.769 4.051 -21.621 1.00 96.44 101 THR A C 1
ATOM 807 O O . THR A 1 101 ? 5.040 5.042 -21.589 1.00 96.44 101 THR A O 1
ATOM 810 N N . LEU A 1 102 ? 5.518 2.971 -20.872 1.00 96.00 102 LEU A N 1
ATOM 811 C CA . LEU A 1 102 ? 4.404 2.912 -19.924 1.00 96.00 102 LEU A CA 1
ATOM 812 C C . LEU A 1 102 ? 4.548 3.976 -18.836 1.00 96.00 102 LEU A C 1
ATOM 814 O O . LEU A 1 102 ? 3.570 4.655 -18.543 1.00 96.00 102 LEU A O 1
ATOM 818 N N . LEU A 1 103 ? 5.739 4.147 -18.267 1.00 94.38 103 LEU A N 1
ATOM 819 C CA . LEU A 1 103 ? 5.977 5.039 -17.129 1.00 94.38 103 LEU A CA 1
ATOM 820 C C . LEU A 1 103 ? 6.009 6.523 -17.490 1.00 94.38 103 LEU A C 1
ATOM 822 O O . LEU A 1 103 ? 5.852 7.360 -16.599 1.00 94.38 103 LEU A O 1
ATOM 826 N N . ASN A 1 104 ? 6.182 6.857 -18.770 1.00 92.56 104 ASN A N 1
ATOM 827 C CA . ASN A 1 104 ? 6.268 8.244 -19.205 1.00 92.56 104 ASN A CA 1
ATOM 828 C C . ASN A 1 104 ? 5.047 9.058 -18.722 1.00 92.56 104 ASN A C 1
ATOM 830 O O . ASN A 1 104 ? 3.893 8.681 -18.973 1.00 92.56 104 ASN A O 1
ATOM 834 N N . GLY A 1 105 ? 5.321 10.134 -17.976 1.00 88.88 105 GLY A N 1
ATOM 835 C CA . GLY A 1 105 ? 4.329 11.027 -17.366 1.00 88.88 105 GLY A CA 1
ATOM 836 C C . GLY A 1 105 ? 3.548 10.471 -16.163 1.00 88.88 105 GLY A C 1
ATOM 837 O O . GLY A 1 105 ? 2.557 11.078 -15.766 1.00 88.88 105 GLY A O 1
ATOM 838 N N . LYS A 1 106 ? 3.924 9.314 -15.598 1.00 91.12 106 LYS A N 1
ATOM 839 C CA . LYS A 1 106 ? 3.149 8.645 -14.524 1.00 91.12 106 LYS A CA 1
ATOM 840 C C . LYS A 1 106 ? 3.882 8.525 -13.191 1.00 91.12 106 LYS A C 1
ATOM 842 O O . LYS A 1 106 ? 3.250 8.200 -12.189 1.00 91.12 106 LYS A O 1
ATOM 847 N N . MET A 1 107 ? 5.181 8.808 -13.181 1.00 85.31 107 MET A N 1
ATOM 848 C CA . MET A 1 107 ? 6.001 8.889 -11.970 1.00 85.31 107 MET A CA 1
ATOM 849 C C . MET A 1 107 ? 5.708 10.201 -11.234 1.00 85.31 107 MET A C 1
ATOM 851 O O . MET A 1 107 ? 5.511 11.231 -11.879 1.00 85.31 107 MET A O 1
ATOM 855 N N . SER A 1 108 ? 5.674 10.178 -9.898 1.00 72.44 108 SER A N 1
ATOM 856 C CA . SER A 1 108 ? 5.481 11.375 -9.061 1.00 72.44 108 SER A CA 1
ATOM 857 C C . SER A 1 108 ? 4.264 12.249 -9.439 1.00 72.44 108 SER A C 1
ATOM 859 O O . SER A 1 108 ? 4.308 13.478 -9.355 1.00 72.44 108 SER A O 1
ATOM 861 N N . THR A 1 109 ? 3.153 11.614 -9.834 1.00 70.81 109 THR A N 1
ATOM 862 C CA . THR A 1 109 ? 1.922 12.282 -10.300 1.00 70.81 109 THR A CA 1
ATOM 863 C C . THR A 1 109 ? 1.246 13.158 -9.233 1.00 70.81 109 THR A C 1
ATOM 865 O O . THR A 1 109 ? 1.219 12.813 -8.052 1.00 70.81 109 THR A O 1
ATOM 868 N N . ASP A 1 110 ? 0.651 14.280 -9.653 1.00 68.38 110 ASP A N 1
ATOM 869 C CA . ASP A 1 110 ? -0.140 15.164 -8.780 1.00 68.38 110 ASP A CA 1
ATOM 870 C C . ASP A 1 110 ? -1.521 14.587 -8.445 1.00 68.38 110 ASP A C 1
ATOM 872 O O . ASP A 1 110 ? -2.111 14.903 -7.413 1.00 68.38 110 ASP A O 1
ATOM 876 N N . SER A 1 111 ? -2.043 13.691 -9.286 1.00 77.19 111 SER A N 1
ATOM 877 C CA . SER A 1 111 ? -3.400 13.165 -9.138 1.00 77.19 111 SER A CA 1
ATOM 878 C C . SER A 1 111 ? -3.423 11.816 -8.415 1.00 77.19 111 SER A C 1
ATOM 880 O O . SER A 1 111 ? -3.960 10.832 -8.914 1.00 77.19 111 SER A O 1
ATOM 882 N N . LEU A 1 112 ? -2.852 11.757 -7.208 1.00 77.12 112 LEU A N 1
ATOM 883 C CA . LEU A 1 112 ? -2.790 10.529 -6.399 1.00 77.12 112 LEU A CA 1
ATOM 884 C C . LEU A 1 112 ? -4.161 9.892 -6.122 1.00 77.12 112 LEU A C 1
ATOM 886 O O . LEU A 1 112 ? -4.248 8.683 -5.941 1.00 77.12 112 LEU A O 1
ATOM 890 N N . LEU A 1 113 ? -5.232 10.692 -6.092 1.00 81.25 113 LEU A N 1
ATOM 891 C CA . LEU A 1 113 ? -6.592 10.240 -5.778 1.00 81.25 113 LEU A CA 1
ATOM 892 C C . LEU A 1 113 ? -7.363 9.636 -6.957 1.00 81.25 113 LEU A C 1
ATOM 894 O O . LEU A 1 113 ? -8.462 9.124 -6.742 1.00 81.25 113 LEU A O 1
ATOM 898 N N . SER A 1 114 ? -6.853 9.742 -8.184 1.00 90.06 114 SER A N 1
ATOM 899 C CA . SER A 1 114 ? -7.618 9.436 -9.403 1.00 90.06 114 SER A CA 1
ATOM 900 C C . SER A 1 114 ? -7.084 8.241 -10.189 1.00 90.06 114 SER A C 1
ATOM 902 O O . SER A 1 114 ? -7.628 7.906 -11.241 1.00 90.06 114 SER A O 1
ATOM 904 N N . ASN A 1 115 ? -6.033 7.585 -9.700 1.00 94.25 115 ASN A N 1
ATOM 905 C CA . ASN A 1 115 ? -5.387 6.492 -10.413 1.00 94.25 115 ASN A CA 1
ATOM 906 C C . ASN A 1 115 ? -4.790 5.439 -9.465 1.00 94.25 115 ASN A C 1
ATOM 908 O O . ASN A 1 115 ? -4.828 5.568 -8.243 1.00 94.25 115 ASN A O 1
ATOM 912 N N . HIS A 1 116 ? -4.219 4.384 -10.050 1.00 96.31 116 HIS A N 1
ATOM 913 C CA . HIS A 1 116 ? -3.703 3.208 -9.342 1.00 96.31 116 HIS A CA 1
ATOM 914 C C . HIS A 1 116 ? -2.300 3.384 -8.737 1.00 96.31 116 HIS A C 1
ATOM 916 O O . HIS A 1 116 ? -1.743 2.413 -8.223 1.00 96.31 116 HIS A O 1
ATOM 922 N N . TYR A 1 117 ? -1.714 4.584 -8.798 1.00 96.44 117 TYR A N 1
ATOM 923 C CA . TYR A 1 117 ? -0.348 4.825 -8.336 1.00 96.44 117 TYR A CA 1
ATOM 924 C C . TYR A 1 117 ? -0.164 4.431 -6.869 1.00 96.44 117 TYR A C 1
ATOM 926 O O . TYR A 1 117 ? 0.693 3.605 -6.552 1.00 96.44 117 TYR A O 1
ATOM 934 N N . LEU A 1 118 ? -0.996 4.967 -5.970 1.00 95.69 118 LEU A N 1
ATOM 935 C CA . LEU A 1 118 ? -0.848 4.689 -4.544 1.00 95.69 118 LEU A CA 1
ATOM 936 C C . LEU A 1 118 ? -1.090 3.205 -4.243 1.00 95.69 118 LEU A C 1
ATOM 938 O O . LEU A 1 118 ? -0.345 2.649 -3.451 1.00 95.69 118 LEU A O 1
ATOM 942 N N . ALA A 1 119 ? -2.011 2.528 -4.936 1.00 96.56 119 ALA A N 1
ATOM 943 C CA . ALA A 1 119 ? -2.184 1.078 -4.806 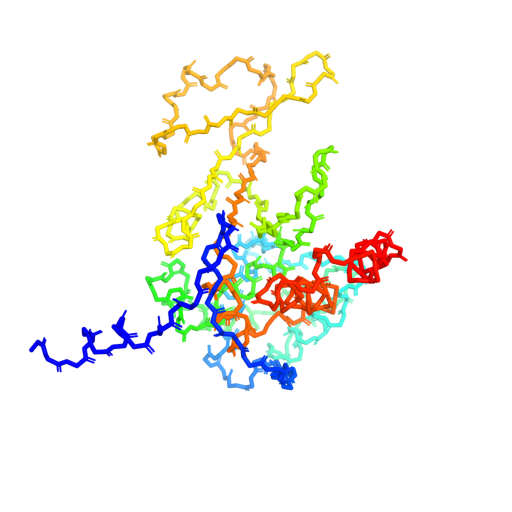1.00 96.56 119 ALA A CA 1
ATOM 944 C C . ALA A 1 119 ? -0.907 0.282 -5.139 1.00 96.56 119 ALA A C 1
ATOM 946 O O . ALA A 1 119 ? -0.558 -0.651 -4.414 1.00 96.56 119 ALA A O 1
ATOM 947 N N . GLY A 1 120 ? -0.175 0.672 -6.188 1.00 96.06 120 GLY A N 1
ATOM 948 C CA . GLY A 1 120 ? 1.127 0.083 -6.516 1.00 96.06 120 GLY A CA 1
ATOM 949 C C . GLY A 1 120 ? 2.191 0.359 -5.456 1.00 96.06 120 GLY A C 1
ATOM 950 O O . GLY A 1 120 ? 2.917 -0.547 -5.047 1.00 96.06 120 GLY A O 1
ATOM 951 N N . PHE A 1 121 ? 2.242 1.593 -4.959 1.00 95.50 121 PHE A N 1
ATOM 952 C CA . PHE A 1 121 ? 3.181 1.989 -3.910 1.00 95.50 121 PHE A CA 1
ATOM 953 C C . PHE A 1 121 ? 2.904 1.254 -2.584 1.00 95.50 121 PHE A C 1
ATOM 955 O O . PHE A 1 121 ? 3.817 0.734 -1.943 1.00 95.50 121 PHE A O 1
ATOM 962 N N . THR A 1 122 ? 1.633 1.113 -2.200 1.00 96.06 122 THR A N 1
ATOM 963 C CA . THR A 1 122 ? 1.195 0.328 -1.037 1.00 96.06 122 THR A CA 1
ATOM 964 C C . THR A 1 122 ? 1.534 -1.150 -1.182 1.00 96.06 122 THR A C 1
ATOM 966 O O . THR A 1 122 ? 1.944 -1.781 -0.208 1.00 96.06 122 THR A O 1
ATOM 969 N N . ASP A 1 123 ? 1.402 -1.714 -2.384 1.00 95.50 123 ASP A N 1
ATOM 970 C CA . ASP A 1 123 ? 1.789 -3.100 -2.648 1.00 95.50 123 ASP A CA 1
ATOM 971 C C . ASP A 1 123 ? 3.282 -3.350 -2.424 1.00 95.50 123 ASP A C 1
ATOM 973 O O . ASP A 1 123 ? 3.649 -4.439 -1.971 1.00 95.50 123 ASP A O 1
ATOM 977 N N . ALA A 1 124 ? 4.121 -2.348 -2.700 1.00 94.06 124 ALA A N 1
ATOM 978 C CA . ALA A 1 124 ? 5.554 -2.397 -2.451 1.00 94.06 124 ALA A CA 1
ATOM 979 C C . ALA A 1 124 ? 5.895 -2.262 -0.959 1.00 94.06 124 ALA A C 1
ATOM 981 O O . ALA A 1 124 ? 6.659 -3.073 -0.430 1.00 94.06 124 ALA A O 1
ATOM 982 N N . THR A 1 125 ? 5.349 -1.253 -0.271 1.00 92.38 125 THR A N 1
ATOM 983 C CA . THR A 1 125 ? 5.878 -0.846 1.046 1.00 92.38 125 THR A CA 1
ATOM 984 C C . THR A 1 125 ? 4.838 -0.620 2.141 1.00 92.38 125 THR A C 1
ATOM 986 O O . THR A 1 125 ? 5.198 -0.485 3.315 1.00 92.38 125 THR A O 1
ATOM 989 N N . GLY A 1 126 ? 3.557 -0.576 1.787 1.00 94.75 126 GLY A N 1
ATOM 990 C CA . GLY A 1 126 ? 2.485 -0.175 2.688 1.00 94.75 126 GLY A CA 1
ATOM 991 C C . GLY A 1 126 ? 1.903 -1.302 3.525 1.00 94.75 126 GLY A C 1
ATOM 992 O O . GLY A 1 126 ? 2.066 -2.483 3.218 1.00 94.75 126 GLY A O 1
ATOM 993 N N . TYR A 1 127 ? 1.197 -0.954 4.593 1.00 94.56 127 TYR A N 1
ATOM 994 C CA . TYR A 1 127 ? 0.418 -1.896 5.391 1.00 94.56 127 TYR A CA 1
ATOM 995 C C . TYR A 1 127 ? -0.727 -1.195 6.131 1.00 94.56 127 TYR A C 1
ATOM 997 O O . TYR A 1 127 ? -0.679 0.003 6.404 1.00 94.56 127 TYR A O 1
ATOM 1005 N N . PHE A 1 128 ? -1.767 -1.964 6.447 1.00 96.00 128 PHE A N 1
ATOM 1006 C CA . PHE A 1 128 ? -2.919 -1.514 7.223 1.00 96.00 128 PHE A CA 1
ATOM 1007 C C . PHE A 1 128 ? -2.824 -2.142 8.603 1.00 96.00 128 PHE A C 1
ATOM 1009 O O . PHE A 1 128 ? -2.608 -3.348 8.705 1.00 96.00 128 PHE A O 1
ATOM 1016 N N . TYR A 1 129 ? -2.944 -1.327 9.643 1.00 95.31 129 TYR A N 1
ATOM 1017 C CA . TYR A 1 129 ? -2.756 -1.756 11.017 1.00 95.31 129 TYR A CA 1
ATOM 1018 C C . TYR A 1 129 ? -3.937 -1.342 11.888 1.00 95.31 129 TYR A C 1
ATOM 1020 O O . TYR A 1 129 ? -4.394 -0.197 11.850 1.00 95.31 129 TYR A O 1
ATOM 1028 N N . ILE A 1 130 ? -4.435 -2.287 12.684 1.00 96.56 130 ILE A N 1
ATOM 1029 C CA . ILE A 1 130 ? -5.444 -2.028 13.710 1.00 96.56 130 ILE A CA 1
ATOM 1030 C C . ILE A 1 130 ? -4.722 -1.907 15.049 1.00 96.56 130 ILE A C 1
ATOM 1032 O O . ILE A 1 130 ? -4.322 -2.912 15.637 1.00 96.56 130 ILE A O 1
ATOM 1036 N N . ARG A 1 131 ? -4.565 -0.698 15.581 1.00 94.56 131 ARG A N 1
ATOM 1037 C CA . ARG A 1 131 ? -3.999 -0.476 16.914 1.00 94.56 131 ARG A CA 1
ATOM 1038 C C . ARG A 1 131 ? -5.106 -0.459 17.965 1.00 94.56 131 ARG A C 1
ATOM 1040 O O . ARG A 1 131 ? -6.138 0.171 17.777 1.00 94.56 131 ARG A O 1
ATOM 1047 N N . ILE A 1 132 ? -4.881 -1.142 19.084 1.00 94.75 132 ILE A N 1
ATOM 1048 C CA . ILE A 1 132 ? -5.759 -1.095 20.259 1.00 94.75 132 ILE A CA 1
ATOM 1049 C C . ILE A 1 132 ? -4.911 -0.588 21.421 1.00 94.75 132 ILE A C 1
ATOM 1051 O O . ILE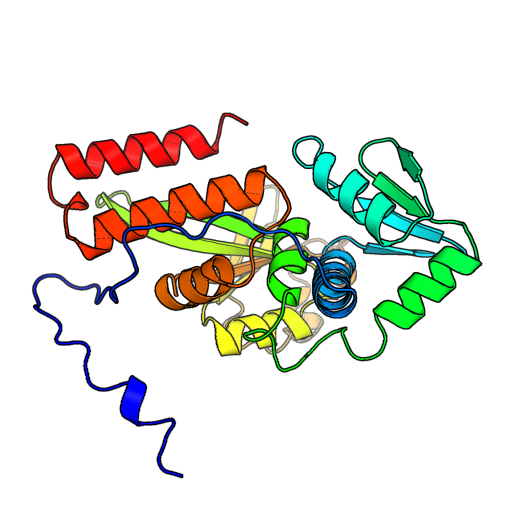 A 1 132 ? -3.857 -1.159 21.699 1.00 94.75 132 ILE A O 1
ATOM 1055 N N . THR A 1 133 ? -5.320 0.513 22.046 1.00 93.56 133 THR A N 1
ATOM 1056 C CA . THR A 1 133 ? -4.605 1.097 23.189 1.00 93.56 133 THR A CA 1
ATOM 1057 C C . THR A 1 133 ? -4.890 0.323 24.476 1.00 93.56 133 THR A C 1
ATOM 1059 O O . THR A 1 133 ? -5.840 -0.456 24.555 1.00 93.56 133 THR A O 1
ATOM 1062 N N . THR A 1 134 ? -4.111 0.590 25.525 1.00 90.19 134 THR A N 1
ATOM 1063 C CA . THR A 1 134 ? -4.382 0.096 26.887 1.00 90.19 134 THR A CA 1
ATOM 1064 C C . THR A 1 134 ? -5.766 0.517 27.387 1.00 90.19 134 THR A C 1
ATOM 1066 O O . THR A 1 134 ? -6.467 -0.272 28.010 1.00 90.19 134 THR A O 1
ATOM 1069 N N . SER A 1 135 ? -6.218 1.717 27.010 1.00 92.25 135 SER A N 1
ATOM 1070 C CA . SER A 1 135 ? -7.580 2.216 27.242 1.00 92.25 135 SER A CA 1
ATOM 1071 C C . SER A 1 135 ? -8.650 1.612 26.317 1.00 92.25 135 SER A C 1
ATOM 1073 O O . SER A 1 135 ? -9.753 2.143 26.230 1.00 92.25 135 SER A O 1
ATOM 1075 N N . LYS A 1 136 ? -8.340 0.523 25.599 1.00 91.44 136 LYS A N 1
ATOM 1076 C CA . LYS A 1 136 ? -9.226 -0.171 24.645 1.00 91.44 136 LYS A CA 1
ATOM 1077 C C . LYS A 1 136 ? -9.723 0.696 23.480 1.00 91.44 136 LYS A C 1
ATOM 1079 O O . LYS A 1 136 ? -10.636 0.296 22.760 1.00 91.44 136 LYS A O 1
ATOM 1084 N N . LYS A 1 137 ? -9.101 1.850 23.226 1.00 93.69 137 LYS A N 1
ATOM 1085 C CA . LYS A 1 137 ? -9.396 2.669 22.046 1.00 93.69 137 LYS A CA 1
ATOM 1086 C C . LYS A 1 137 ? -8.857 1.971 20.804 1.00 93.69 137 LYS A C 1
ATOM 1088 O O . LYS A 1 137 ? -7.687 1.594 20.759 1.00 93.69 137 LYS A O 1
ATOM 1093 N N . ILE A 1 138 ? -9.703 1.834 19.789 1.00 96.00 138 ILE A N 1
ATOM 1094 C CA . ILE A 1 138 ? -9.335 1.256 18.496 1.00 96.00 138 ILE A CA 1
ATOM 1095 C C . ILE A 1 138 ? -8.927 2.391 17.556 1.00 96.00 138 ILE A C 1
ATOM 1097 O O . ILE A 1 138 ? -9.640 3.381 17.413 1.00 96.00 138 ILE A O 1
ATOM 1101 N N . ILE A 1 139 ? -7.769 2.249 16.923 1.00 95.00 139 ILE A N 1
ATOM 1102 C CA . ILE A 1 139 ? -7.196 3.213 15.990 1.00 95.00 139 ILE A CA 1
ATOM 1103 C C . ILE A 1 139 ? -6.814 2.460 14.721 1.00 95.00 139 ILE A C 1
ATOM 1105 O O . ILE A 1 139 ? -6.229 1.380 14.761 1.00 95.00 139 ILE A O 1
ATOM 1109 N N . LEU A 1 140 ? -7.190 3.033 13.588 1.00 96.94 140 LEU A N 1
ATOM 1110 C CA . LEU A 1 140 ? -6.975 2.469 12.270 1.00 96.94 140 LEU A CA 1
ATOM 1111 C C . LEU A 1 140 ? -5.853 3.245 11.591 1.00 96.94 140 LEU A C 1
ATOM 1113 O O . LEU A 1 140 ? -6.044 4.411 11.263 1.00 96.94 140 LEU A O 1
ATOM 1117 N N . GLU A 1 141 ? -4.702 2.601 11.399 1.00 96.19 141 GLU A N 1
ATOM 1118 C CA . GLU A 1 141 ? -3.483 3.241 10.896 1.00 96.19 141 GLU A CA 1
ATOM 1119 C C . GLU A 1 141 ? -3.115 2.670 9.524 1.00 96.19 141 GLU A C 1
ATOM 1121 O O . GLU A 1 141 ? -2.967 1.458 9.349 1.00 96.19 141 GLU A O 1
ATOM 1126 N N . TYR A 1 142 ? -2.973 3.545 8.538 1.00 97.50 142 TYR A N 1
ATOM 1127 C CA . TYR A 1 142 ? -2.380 3.233 7.247 1.00 97.50 142 TYR A CA 1
ATOM 1128 C C . TYR A 1 142 ? -0.931 3.689 7.254 1.00 97.50 142 TYR A C 1
ATOM 1130 O O . TYR A 1 142 ? -0.652 4.862 7.499 1.00 97.50 142 TYR A O 1
ATOM 1138 N N . ASN A 1 143 ? -0.020 2.762 6.982 1.00 96.31 143 ASN A N 1
ATOM 1139 C CA . ASN A 1 143 ? 1.403 2.997 7.129 1.00 96.31 143 ASN A CA 1
ATOM 1140 C C . ASN A 1 143 ? 2.160 2.705 5.835 1.00 96.31 143 ASN A C 1
ATOM 1142 O O . ASN A 1 143 ? 1.801 1.798 5.082 1.00 96.31 143 ASN A O 1
ATOM 1146 N N . LEU A 1 144 ? 3.237 3.450 5.603 1.00 94.94 144 LEU A N 1
ATOM 1147 C CA .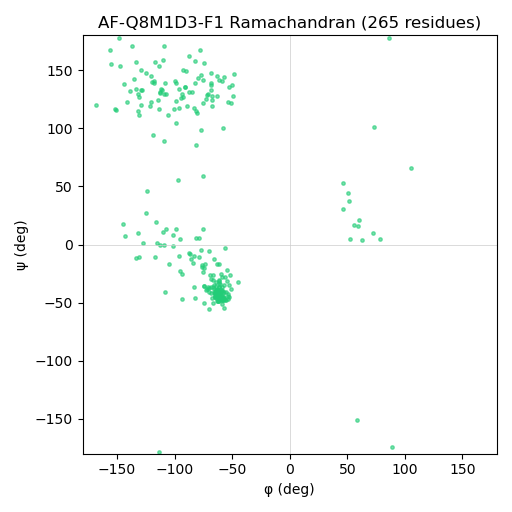 LEU A 1 144 ? 4.155 3.264 4.481 1.00 94.94 144 LEU A CA 1
ATOM 1148 C C . LEU A 1 144 ? 5.592 3.304 4.987 1.00 94.94 144 LEU A C 1
ATOM 1150 O O . LEU A 1 144 ? 5.958 4.221 5.717 1.00 94.94 144 LEU A O 1
ATOM 1154 N N . LYS A 1 145 ? 6.420 2.358 4.542 1.00 92.25 145 LYS A N 1
ATOM 1155 C CA . LYS A 1 145 ? 7.873 2.405 4.756 1.00 92.25 145 LYS A CA 1
ATOM 1156 C C . LYS A 1 145 ? 8.561 2.942 3.514 1.00 92.25 145 LYS A C 1
ATOM 1158 O O . LYS A 1 145 ? 8.185 2.589 2.401 1.00 92.25 145 LYS A O 1
ATOM 1163 N N . PHE A 1 146 ? 9.557 3.795 3.684 1.00 89.56 146 PHE A N 1
ATOM 1164 C CA . PHE A 1 146 ? 10.214 4.423 2.543 1.00 89.56 146 PHE A CA 1
ATOM 1165 C C . PHE A 1 146 ? 11.631 4.886 2.878 1.00 89.56 146 PHE A C 1
ATOM 1167 O O . PHE A 1 146 ? 12.023 4.914 4.041 1.00 89.56 146 PHE A O 1
ATOM 1174 N N . THR A 1 147 ? 12.409 5.234 1.855 1.00 85.81 147 THR A N 1
ATOM 1175 C CA . THR A 1 147 ? 13.734 5.857 2.022 1.00 85.81 147 THR A CA 1
ATOM 1176 C C . THR A 1 147 ? 13.683 7.316 1.588 1.00 85.81 147 THR A C 1
ATOM 1178 O O . THR A 1 147 ? 12.710 7.749 0.970 1.00 85.81 147 THR A O 1
ATOM 1181 N N . SER A 1 148 ? 14.737 8.087 1.849 1.00 82.31 148 SER A N 1
ATOM 1182 C CA . SER A 1 148 ? 14.823 9.500 1.446 1.00 82.31 148 SER A CA 1
ATOM 1183 C C . SER A 1 148 ? 14.525 9.741 -0.047 1.00 82.31 148 SER A C 1
ATOM 1185 O O . SER A 1 148 ? 13.979 10.787 -0.395 1.00 82.31 148 SER A O 1
ATOM 1187 N N . LYS A 1 149 ? 14.741 8.741 -0.916 1.00 84.00 149 LYS A N 1
ATOM 1188 C CA . LYS A 1 149 ? 14.398 8.769 -2.353 1.00 84.00 149 LYS A CA 1
ATOM 1189 C C . LYS A 1 149 ? 12.910 8.999 -2.639 1.00 84.00 149 LYS A C 1
ATOM 1191 O O . LYS A 1 149 ? 12.563 9.543 -3.679 1.00 84.00 149 LYS A O 1
ATOM 1196 N N . ASN A 1 150 ? 12.024 8.597 -1.729 1.00 87.69 150 ASN A N 1
ATOM 1197 C CA . ASN A 1 150 ? 10.574 8.704 -1.903 1.00 87.69 150 ASN A CA 1
ATOM 1198 C C . ASN A 1 150 ? 9.968 9.896 -1.148 1.00 87.69 150 ASN A C 1
ATOM 1200 O O . ASN A 1 150 ? 8.746 10.009 -1.053 1.00 87.69 150 ASN A O 1
ATOM 1204 N N . LEU A 1 151 ? 10.785 10.786 -0.578 1.00 85.69 151 LEU A N 1
ATOM 1205 C CA . LEU A 1 151 ? 10.280 11.846 0.294 1.00 85.69 151 LEU A CA 1
ATOM 1206 C C . LEU A 1 151 ? 9.270 12.761 -0.417 1.00 85.69 151 LEU A C 1
ATOM 1208 O O . LEU A 1 151 ? 8.243 13.108 0.165 1.00 85.69 151 LEU A O 1
ATOM 1212 N N . THR A 1 152 ? 9.516 13.103 -1.685 1.00 87.00 152 THR A N 1
ATOM 1213 C CA . THR A 1 152 ? 8.610 13.940 -2.488 1.00 87.00 152 THR A CA 1
ATOM 1214 C C . THR A 1 152 ? 7.217 13.325 -2.599 1.00 87.00 152 THR A C 1
ATOM 1216 O O . THR A 1 152 ? 6.222 14.007 -2.354 1.00 87.00 152 THR A O 1
ATOM 1219 N N . ILE A 1 153 ? 7.124 12.029 -2.915 1.00 89.56 153 ILE A N 1
ATOM 1220 C CA . ILE A 1 153 ? 5.828 11.364 -3.059 1.00 89.56 153 ILE A CA 1
ATOM 1221 C C . ILE A 1 153 ? 5.124 11.177 -1.713 1.00 89.56 153 ILE A C 1
ATOM 1223 O O . ILE A 1 153 ? 3.912 11.370 -1.629 1.00 89.56 153 ILE A O 1
ATOM 1227 N N . ILE A 1 154 ? 5.865 10.890 -0.639 1.00 90.62 154 ILE A N 1
ATOM 1228 C CA . ILE A 1 154 ? 5.288 10.785 0.706 1.00 90.62 154 ILE A CA 1
ATOM 1229 C C . ILE A 1 154 ? 4.710 12.125 1.162 1.00 90.62 154 ILE A C 1
ATOM 1231 O O . ILE A 1 154 ? 3.623 12.141 1.731 1.00 90.62 154 ILE A O 1
ATOM 1235 N N . LYS A 1 155 ? 5.365 13.252 0.858 1.00 88.25 155 LYS A N 1
ATOM 1236 C CA . LYS A 1 155 ? 4.810 14.586 1.137 1.00 88.25 155 LYS A CA 1
ATOM 1237 C C . LYS A 1 155 ? 3.493 14.824 0.399 1.00 88.25 155 LYS A C 1
ATOM 1239 O O . LYS A 1 155 ? 2.544 15.313 1.005 1.00 88.25 155 LYS A O 1
ATOM 1244 N N . LYS A 1 156 ? 3.387 14.419 -0.872 1.00 90.19 156 LYS A N 1
ATOM 1245 C CA . LYS A 1 156 ? 2.116 14.487 -1.619 1.00 90.19 156 LYS A CA 1
ATOM 1246 C C . LYS A 1 156 ? 1.039 13.596 -0.985 1.00 90.19 156 LYS A C 1
ATOM 1248 O O . LYS A 1 156 ? -0.099 14.027 -0.819 1.00 90.19 156 LYS A O 1
ATOM 1253 N N . ILE A 1 157 ? 1.392 12.375 -0.572 1.00 92.19 157 ILE A N 1
ATOM 1254 C CA . ILE A 1 157 ? 0.477 11.475 0.151 1.00 92.19 157 ILE A CA 1
ATOM 1255 C C . ILE A 1 157 ? 0.022 12.124 1.463 1.00 92.19 157 ILE A C 1
ATOM 1257 O O . ILE A 1 157 ? -1.171 12.125 1.749 1.00 92.19 157 ILE A O 1
ATOM 1261 N N . GLN A 1 158 ? 0.933 12.738 2.220 1.00 91.81 158 GLN A N 1
ATOM 1262 C CA . GLN A 1 158 ? 0.621 13.436 3.465 1.00 91.81 158 GLN A CA 1
ATOM 1263 C C . GLN A 1 158 ? -0.319 14.630 3.243 1.00 91.81 158 GLN A C 1
ATOM 1265 O O . GLN A 1 158 ? -1.258 14.817 4.008 1.00 91.81 158 GLN A O 1
ATOM 1270 N N . GLN A 1 159 ? -0.129 15.413 2.180 1.00 90.06 159 GLN A N 1
ATOM 1271 C CA . GLN A 1 159 ? -1.035 16.519 1.841 1.00 90.06 159 GLN A CA 1
ATOM 1272 C C . GLN A 1 159 ? -2.468 16.031 1.564 1.00 90.06 159 GLN A C 1
ATOM 1274 O O . GLN A 1 159 ? -3.438 16.688 1.937 1.00 90.06 159 GLN A O 1
ATOM 1279 N N . VAL A 1 160 ? -2.614 14.863 0.935 1.00 90.50 160 VAL A N 1
ATOM 1280 C CA . VAL A 1 160 ? -3.917 14.293 0.561 1.00 90.50 160 VAL A CA 1
ATOM 1281 C C . VAL A 1 160 ? -4.588 13.553 1.727 1.00 90.50 160 VAL A C 1
ATOM 1283 O O . VAL A 1 160 ? -5.790 13.713 1.981 1.00 90.50 160 VAL A O 1
ATOM 1286 N N . PHE A 1 161 ? -3.819 12.726 2.430 1.00 92.31 161 PHE A N 1
ATOM 1287 C CA . PHE A 1 161 ? -4.293 11.772 3.434 1.00 92.31 161 PHE A CA 1
ATOM 1288 C C . PHE A 1 161 ? -3.899 12.157 4.864 1.00 92.31 161 PHE A C 1
ATOM 1290 O O . PHE A 1 161 ? -4.051 11.339 5.767 1.00 92.31 161 PHE A O 1
ATOM 1297 N N . GLY A 1 162 ? -3.392 13.370 5.094 1.00 91.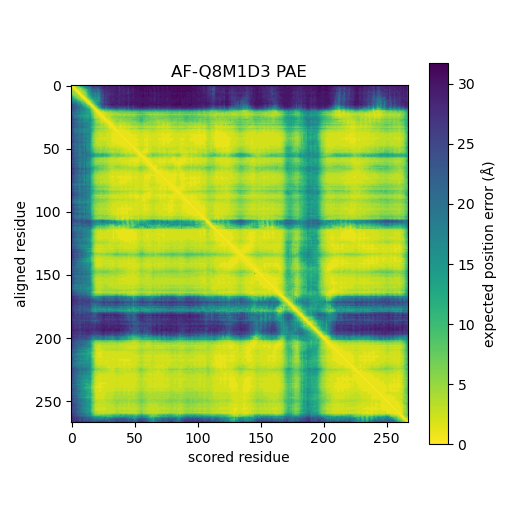75 162 GLY A N 1
ATOM 1298 C CA . GLY A 1 162 ? -2.913 13.811 6.403 1.00 91.75 162 GLY A CA 1
ATOM 1299 C C . GLY A 1 162 ? -1.796 12.915 6.940 1.00 91.75 162 GLY A C 1
ATOM 1300 O O . GLY A 1 162 ? -1.070 12.272 6.181 1.00 91.75 162 GLY A O 1
ATOM 1301 N N . GLY A 1 163 ? -1.694 12.825 8.264 1.00 91.31 163 GLY A N 1
ATOM 1302 C CA . GLY A 1 163 ? -0.762 11.925 8.938 1.00 91.31 163 GLY A CA 1
ATOM 1303 C C . GLY A 1 163 ? 0.618 12.523 9.203 1.00 91.31 163 GLY A C 1
ATOM 1304 O O . GLY A 1 163 ? 0.880 13.708 8.985 1.00 91.31 163 GLY A O 1
ATOM 1305 N N . SER A 1 164 ? 1.498 11.670 9.708 1.00 90.75 164 SER A N 1
ATOM 1306 C CA . SER A 1 164 ? 2.800 12.036 10.254 1.00 90.75 164 SER A CA 1
ATOM 1307 C C . SER A 1 164 ? 3.904 11.181 9.653 1.00 90.75 164 SER A C 1
ATOM 1309 O O . SER A 1 164 ? 3.683 10.022 9.301 1.00 90.75 164 SER A O 1
ATOM 1311 N N . ILE A 1 165 ? 5.099 11.762 9.560 1.00 88.19 165 ILE A N 1
ATOM 1312 C CA . ILE A 1 165 ? 6.307 11.077 9.111 1.00 88.19 165 ILE A CA 1
ATOM 1313 C C . ILE A 1 165 ? 7.253 10.928 10.297 1.00 88.19 165 ILE A C 1
ATOM 1315 O O . ILE A 1 165 ? 7.530 11.885 11.020 1.00 88.19 165 ILE A O 1
ATOM 1319 N N . TRP A 1 166 ? 7.769 9.722 10.450 1.00 84.88 166 TRP A N 1
ATOM 1320 C CA . TRP A 1 166 ? 8.667 9.300 11.502 1.00 84.88 166 TRP A CA 1
ATOM 1321 C C . TRP A 1 166 ? 9.965 8.810 10.879 1.00 84.88 166 TRP A C 1
ATOM 1323 O O . TRP A 1 166 ? 9.971 8.200 9.806 1.00 84.88 166 TRP A O 1
ATOM 1333 N N . VAL A 1 167 ? 11.074 9.056 11.560 1.00 78.56 167 VAL A N 1
ATOM 1334 C CA . VAL A 1 167 ? 12.365 8.465 11.215 1.00 78.56 167 VAL A CA 1
ATOM 1335 C C . VAL A 1 167 ? 12.736 7.437 12.271 1.00 78.56 167 VAL A C 1
ATOM 1337 O O . VAL A 1 167 ? 12.683 7.727 13.467 1.00 78.56 167 VAL A O 1
ATOM 1340 N N . ALA A 1 168 ? 13.094 6.230 11.831 1.00 65.69 168 ALA A N 1
ATOM 1341 C CA . ALA A 1 168 ? 13.641 5.217 12.717 1.00 65.69 168 ALA A CA 1
ATOM 1342 C C . ALA A 1 168 ? 15.140 5.481 12.890 1.00 65.69 168 ALA A C 1
ATOM 1344 O O . ALA A 1 168 ? 15.906 5.413 11.929 1.00 65.69 168 ALA A O 1
ATOM 1345 N N . ALA A 1 169 ? 15.557 5.771 14.116 1.00 58.91 169 ALA A N 1
ATOM 1346 C CA . ALA A 1 169 ? 16.954 5.882 14.495 1.00 58.91 169 ALA A CA 1
ATOM 1347 C C . ALA A 1 169 ? 17.344 4.687 15.366 1.00 58.91 169 ALA A C 1
ATOM 1349 O O . ALA A 1 169 ? 16.592 4.259 16.249 1.00 58.91 169 ALA A O 1
ATOM 1350 N N . GLN A 1 170 ? 18.535 4.142 15.126 1.00 46.03 170 GLN A N 1
ATOM 1351 C CA . GLN A 1 170 ? 19.159 3.206 16.052 1.00 46.03 170 GLN A CA 1
ATOM 1352 C C . GLN A 1 170 ? 20.202 3.959 16.866 1.00 46.03 170 GLN A C 1
ATOM 1354 O O . GLN A 1 170 ? 21.190 4.445 16.318 1.00 46.03 170 GLN A O 1
ATOM 1359 N N . HIS A 1 171 ? 19.989 4.035 18.176 1.00 44.78 171 HIS A N 1
ATOM 1360 C CA . HIS A 1 171 ? 20.992 4.523 19.112 1.00 44.78 171 HIS A CA 1
ATOM 1361 C C . HIS A 1 171 ? 21.268 3.408 20.124 1.00 44.78 171 HIS A C 1
ATOM 1363 O O . HIS A 1 171 ? 20.352 2.946 20.797 1.00 44.78 171 HIS A O 1
ATOM 1369 N N . ASN A 1 172 ? 22.510 2.916 20.194 1.00 40.84 172 ASN A N 1
ATOM 1370 C CA . ASN A 1 172 ? 22.944 1.883 21.149 1.00 40.84 172 ASN A CA 1
ATOM 1371 C C . ASN A 1 172 ? 21.996 0.668 21.276 1.00 40.84 172 ASN A C 1
ATOM 1373 O O . ASN A 1 172 ? 21.581 0.314 22.375 1.00 40.84 172 ASN A O 1
ATOM 1377 N N . LYS A 1 173 ? 21.634 0.024 20.154 1.00 44.78 173 LYS A N 1
ATOM 1378 C CA . LYS A 1 173 ? 20.704 -1.133 20.093 1.00 44.78 173 LYS A CA 1
ATOM 1379 C C . LYS A 1 173 ? 19.263 -0.853 20.565 1.00 44.78 173 LYS A C 1
ATOM 1381 O O . LYS A 1 173 ? 18.435 -1.762 20.532 1.00 44.78 173 LYS A O 1
ATOM 1386 N N . VAL A 1 174 ? 18.926 0.389 20.911 1.00 43.78 174 VAL A N 1
ATOM 1387 C CA . VAL A 1 174 ? 17.555 0.837 21.178 1.00 43.78 174 VAL A CA 1
ATOM 1388 C C . VAL A 1 174 ? 16.979 1.445 19.898 1.00 43.78 174 VAL A C 1
ATOM 1390 O O . VAL A 1 174 ? 17.581 2.324 19.2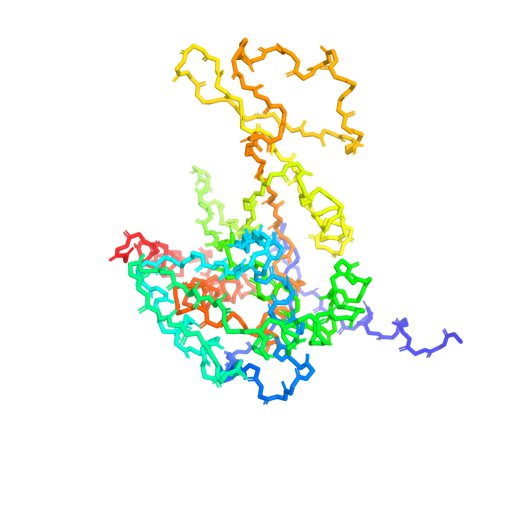77 1.00 43.78 174 VAL A O 1
ATOM 1393 N N . LYS A 1 175 ? 15.810 0.955 19.472 1.00 48.94 175 LYS A N 1
ATOM 1394 C CA . LYS A 1 175 ? 15.049 1.558 18.370 1.00 48.94 175 LYS A CA 1
ATOM 1395 C C . LYS A 1 175 ? 14.266 2.746 18.916 1.00 48.94 175 LYS A C 1
ATOM 1397 O O . LYS A 1 175 ? 13.347 2.547 19.706 1.00 48.94 175 LYS A O 1
ATOM 1402 N N . GLN A 1 176 ? 14.598 3.952 18.468 1.00 49.84 176 GLN A N 1
ATOM 1403 C CA . GLN A 1 176 ? 13.860 5.167 18.805 1.00 49.84 176 GLN A CA 1
ATOM 1404 C C . GLN A 1 176 ? 13.289 5.790 17.527 1.00 49.84 176 GLN A C 1
ATOM 1406 O O . GLN A 1 176 ? 13.927 5.770 16.477 1.00 49.84 176 GLN A O 1
ATOM 1411 N N . SER A 1 177 ? 12.051 6.280 17.592 1.00 57.12 177 SER A N 1
ATOM 1412 C CA . SER A 1 177 ? 11.378 6.929 16.460 1.00 57.12 177 SER A CA 1
ATOM 1413 C C . SER A 1 177 ? 11.180 8.406 16.765 1.00 57.12 177 SER A C 1
ATOM 1415 O O . SER A 1 177 ? 10.662 8.736 17.831 1.00 57.12 177 SER A O 1
ATOM 1417 N N . TYR A 1 178 ? 11.568 9.283 15.840 1.00 61.50 178 TYR A N 1
ATOM 1418 C CA . TYR A 1 178 ? 11.415 10.734 15.990 1.00 61.50 178 TYR A CA 1
ATOM 1419 C C . TYR A 1 178 ? 10.388 11.273 14.992 1.00 61.50 178 TYR A C 1
ATOM 1421 O O . TYR A 1 178 ? 10.420 10.912 13.812 1.00 61.50 178 TYR A O 1
ATOM 1429 N N . LEU A 1 179 ? 9.476 12.129 15.465 1.00 64.94 179 LEU A N 1
ATOM 1430 C CA . LEU A 1 179 ? 8.507 12.832 14.623 1.00 64.94 179 LEU A CA 1
ATOM 1431 C C . LEU A 1 179 ? 9.223 13.922 13.822 1.00 64.94 179 LEU A C 1
ATOM 1433 O O . LEU A 1 179 ? 9.850 14.805 14.406 1.00 64.94 179 LEU A O 1
ATOM 1437 N N . LEU A 1 180 ? 9.083 13.918 12.498 1.00 62.47 180 LEU A N 1
ATOM 1438 C CA . LEU A 1 180 ? 9.560 15.022 11.665 1.00 62.47 180 LEU A CA 1
ATOM 1439 C C . LEU A 1 180 ? 8.518 16.145 11.689 1.00 62.47 180 LEU A C 1
ATOM 1441 O O . LEU A 1 180 ? 7.637 16.208 10.833 1.00 62.47 180 LEU A O 1
ATOM 1445 N N . ALA A 1 181 ? 8.604 17.007 12.705 1.00 45.78 181 ALA A N 1
ATOM 1446 C CA . ALA A 1 181 ? 7.555 17.966 13.050 1.00 45.78 181 ALA A CA 1
ATOM 1447 C C . ALA A 1 181 ? 7.252 19.026 11.973 1.00 45.78 181 ALA A C 1
ATOM 1449 O O . ALA A 1 181 ? 6.177 19.602 12.033 1.00 45.78 181 ALA A O 1
ATOM 1450 N N . ASN A 1 182 ? 8.118 19.263 10.975 1.00 45.25 182 ASN A N 1
ATOM 1451 C CA . ASN A 1 182 ? 7.892 20.317 9.969 1.00 45.25 182 ASN A CA 1
ATOM 1452 C C . ASN A 1 182 ? 8.370 20.007 8.538 1.00 45.25 182 ASN A C 1
ATOM 1454 O O . ASN A 1 182 ? 8.470 20.917 7.724 1.00 45.25 182 ASN A O 1
ATOM 1458 N N . CYS A 1 183 ? 8.625 18.742 8.182 1.00 44.06 183 CYS A N 1
ATOM 1459 C CA . CYS A 1 183 ? 8.920 18.304 6.802 1.00 44.06 183 CYS A CA 1
ATOM 1460 C C . CYS A 1 183 ? 10.036 19.044 6.022 1.00 44.06 183 CYS A C 1
ATOM 1462 O O . CYS A 1 183 ? 10.277 18.712 4.857 1.00 44.06 183 CYS A O 1
ATOM 1464 N N . SER A 1 184 ? 10.765 19.983 6.614 1.00 42.47 184 SER A N 1
ATOM 1465 C CA . SER A 1 184 ? 12.118 20.309 6.185 1.00 42.47 184 SER A CA 1
ATOM 1466 C C . SER A 1 184 ? 12.966 19.092 6.522 1.00 42.47 184 SER A C 1
ATOM 1468 O O . SER A 1 184 ? 12.895 18.581 7.640 1.00 42.47 184 SER A O 1
ATOM 1470 N N . ILE A 1 185 ? 13.706 18.574 5.541 1.00 46.62 185 ILE A N 1
ATOM 1471 C CA . ILE A 1 185 ? 14.806 17.653 5.836 1.00 46.62 185 ILE A CA 1
ATOM 1472 C C . ILE A 1 185 ? 15.623 18.397 6.903 1.00 46.62 185 ILE A C 1
ATOM 1474 O O . ILE A 1 185 ? 15.964 19.555 6.636 1.00 46.62 185 ILE A O 1
ATOM 1478 N N . PRO A 1 186 ? 15.840 17.842 8.112 1.00 42.78 186 PRO A N 1
ATOM 1479 C CA . PRO A 1 186 ? 16.752 18.485 9.048 1.00 42.78 186 PRO A CA 1
ATOM 1480 C C . PRO A 1 186 ? 18.041 18.766 8.275 1.00 42.78 186 PRO A C 1
ATOM 1482 O O . PRO A 1 186 ? 18.428 17.935 7.447 1.00 42.78 186 PRO A O 1
ATOM 1485 N N . LYS A 1 187 ? 18.654 19.944 8.444 1.00 43.59 187 LYS A N 1
ATOM 1486 C CA . LYS A 1 187 ? 19.945 20.229 7.788 1.00 43.59 187 LYS A CA 1
ATOM 1487 C C . LYS A 1 187 ? 20.874 19.035 8.047 1.00 43.59 187 LYS A C 1
ATOM 1489 O O . LYS A 1 187 ? 20.720 18.399 9.088 1.00 43.59 187 LYS A O 1
ATOM 1494 N N . GLU A 1 188 ? 21.761 18.681 7.112 1.00 44.75 188 GLU A N 1
ATOM 1495 C CA . GLU A 1 188 ? 22.598 17.462 7.210 1.00 44.75 188 GLU A CA 1
ATOM 1496 C C . GLU A 1 188 ? 23.217 17.275 8.613 1.00 44.75 188 GLU A C 1
ATOM 1498 O O . GLU A 1 188 ? 23.272 16.155 9.122 1.00 44.75 188 GLU A O 1
ATOM 1503 N N . ASP A 1 189 ? 23.514 18.389 9.284 1.00 40.00 189 ASP A N 1
ATOM 1504 C CA . ASP A 1 189 ? 24.050 18.488 10.642 1.00 40.00 189 ASP A CA 1
ATOM 1505 C C . ASP A 1 189 ? 23.092 18.062 11.782 1.00 40.00 189 ASP A C 1
ATOM 1507 O O . ASP A 1 189 ? 23.544 17.536 12.796 1.00 40.00 189 ASP A O 1
ATOM 1511 N N . GLU A 1 190 ? 21.768 18.198 11.638 1.00 42.38 190 GLU A N 1
ATOM 1512 C CA . GLU A 1 190 ? 20.774 17.742 12.635 1.00 42.38 190 GLU A CA 1
ATOM 1513 C C . GLU A 1 190 ? 20.417 16.244 12.490 1.00 42.38 190 GLU A C 1
ATOM 1515 O O . GLU A 1 190 ? 19.875 15.632 13.412 1.00 42.38 190 GLU A O 1
ATOM 1520 N N . LEU A 1 191 ? 20.740 15.612 11.351 1.00 46.25 191 LEU A N 1
ATOM 1521 C CA . LEU A 1 191 ? 20.524 14.174 11.084 1.00 46.25 191 LEU A CA 1
ATOM 1522 C C . LEU A 1 191 ? 21.685 13.275 11.551 1.00 46.25 191 LEU A C 1
ATOM 1524 O O . LEU A 1 191 ? 21.544 12.042 11.510 1.00 46.25 191 LEU A O 1
ATOM 1528 N N . LEU A 1 192 ? 22.793 13.882 11.990 1.00 40.47 192 LEU A N 1
ATOM 1529 C CA . LEU A 1 192 ? 24.065 13.250 12.362 1.00 40.47 192 LEU A CA 1
ATOM 1530 C C . LEU A 1 192 ? 24.063 12.563 13.739 1.00 40.47 192 LEU A C 1
ATOM 1532 O O . LEU A 1 192 ? 25.027 11.880 14.082 1.00 40.47 192 LEU A O 1
ATOM 1536 N N . LEU A 1 193 ? 22.983 12.659 14.523 1.00 43.53 193 LEU A N 1
ATOM 1537 C CA . LEU A 1 193 ? 22.982 12.133 15.895 1.00 43.53 193 LEU A CA 1
ATOM 1538 C C . LEU A 1 193 ? 22.794 10.609 16.029 1.00 43.53 193 LEU A C 1
ATOM 1540 O O . LEU A 1 193 ? 22.666 10.101 17.140 1.00 43.53 193 LEU A O 1
ATOM 1544 N N . CYS A 1 194 ? 22.759 9.839 14.941 1.00 41.84 194 CYS A N 1
ATOM 1545 C CA . CYS A 1 194 ? 22.621 8.385 15.049 1.00 41.84 194 CYS A CA 1
ATOM 1546 C C . CYS A 1 194 ? 23.285 7.629 13.889 1.00 41.84 194 CYS A C 1
ATOM 1548 O O . CYS A 1 194 ? 22.848 7.706 12.742 1.00 41.84 194 CYS A O 1
ATOM 1550 N N . ALA A 1 195 ? 24.307 6.855 14.276 1.00 42.91 195 ALA A N 1
ATOM 1551 C CA . ALA A 1 195 ? 25.159 5.950 13.504 1.00 42.91 195 ALA A CA 1
ATOM 1552 C C . ALA A 1 195 ? 26.189 6.624 12.576 1.00 42.91 195 ALA A C 1
ATOM 1554 O O . ALA A 1 195 ? 25.899 6.983 11.442 1.00 42.91 195 ALA A O 1
ATOM 1555 N N . LYS A 1 196 ? 27.450 6.661 13.035 1.00 41.72 196 LYS A N 1
ATOM 1556 C CA . LYS A 1 196 ? 28.645 7.117 12.292 1.00 41.72 196 LYS A CA 1
ATOM 1557 C C . LYS A 1 196 ? 28.907 6.383 10.955 1.00 41.72 196 LYS A C 1
ATOM 1559 O O . LYS A 1 196 ? 29.833 6.761 10.253 1.00 41.72 196 LYS A O 1
ATOM 1564 N N . ASN A 1 197 ? 28.098 5.376 10.596 1.00 45.28 197 ASN A N 1
ATOM 1565 C CA . ASN A 1 197 ? 28.275 4.522 9.415 1.00 45.28 197 ASN A CA 1
ATOM 1566 C C . ASN A 1 197 ? 27.026 4.415 8.506 1.00 45.28 197 ASN A C 1
ATOM 1568 O O . ASN A 1 197 ? 27.082 3.695 7.510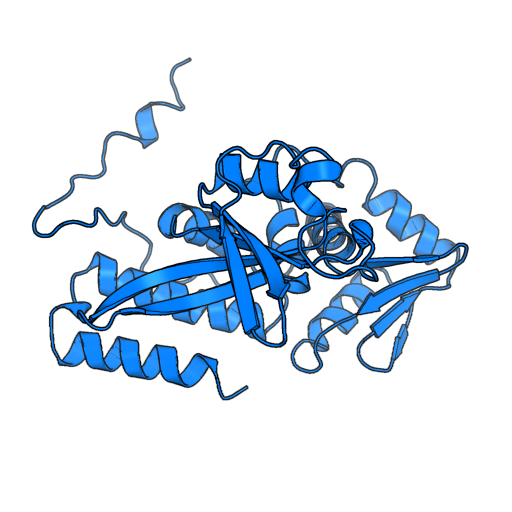 1.00 45.28 197 ASN A O 1
ATOM 1572 N N . ASP A 1 198 ? 25.908 5.089 8.814 1.00 53.09 198 ASP A N 1
ATOM 1573 C CA . ASP A 1 198 ? 24.707 5.053 7.963 1.00 53.09 198 ASP A CA 1
ATOM 1574 C C . ASP A 1 198 ? 24.671 6.264 7.029 1.00 53.09 198 ASP A C 1
ATOM 1576 O O . ASP A 1 198 ? 24.546 7.410 7.462 1.00 53.09 198 ASP A O 1
ATOM 1580 N N . THR A 1 199 ? 24.724 6.020 5.720 1.00 56.28 199 THR A N 1
ATOM 1581 C CA . THR A 1 199 ? 24.478 7.086 4.744 1.00 56.28 199 THR A CA 1
ATOM 1582 C C . THR A 1 199 ? 23.000 7.511 4.799 1.00 56.28 199 THR A C 1
ATOM 1584 O O . THR A 1 199 ? 22.113 6.649 4.843 1.00 56.28 199 THR A O 1
ATOM 1587 N N . PRO A 1 200 ? 22.677 8.820 4.722 1.00 58.88 200 PRO A N 1
ATOM 1588 C CA . PRO A 1 200 ? 21.291 9.314 4.723 1.00 58.88 200 PRO A CA 1
ATOM 1589 C C . PRO A 1 200 ? 20.387 8.686 3.642 1.00 58.88 200 PRO A C 1
ATOM 1591 O O . PRO A 1 200 ? 19.160 8.659 3.771 1.00 58.88 200 PRO A O 1
ATOM 1594 N N . ALA A 1 201 ? 20.983 8.148 2.573 1.00 60.69 201 ALA A N 1
ATOM 1595 C CA . ALA A 1 201 ? 20.295 7.472 1.475 1.00 60.69 201 ALA A CA 1
ATOM 1596 C C . ALA A 1 201 ? 19.664 6.117 1.859 1.00 60.69 201 ALA A C 1
ATOM 1598 O O . ALA A 1 201 ? 18.686 5.710 1.231 1.00 60.69 201 ALA A O 1
ATOM 1599 N N . ASN A 1 202 ? 20.190 5.431 2.881 1.00 65.06 202 ASN A N 1
ATOM 1600 C CA . ASN A 1 202 ? 19.721 4.104 3.306 1.00 65.06 202 ASN A CA 1
ATOM 1601 C C . ASN A 1 202 ? 18.815 4.137 4.546 1.00 65.06 202 ASN A C 1
ATOM 1603 O O . ASN A 1 202 ? 18.311 3.095 4.972 1.00 65.06 202 ASN A O 1
ATOM 1607 N N . ARG A 1 203 ? 18.571 5.322 5.116 1.00 76.56 203 ARG A N 1
ATOM 1608 C CA . ARG A 1 203 ? 17.719 5.473 6.296 1.00 76.56 203 ARG A CA 1
ATOM 1609 C C . ARG A 1 203 ? 16.258 5.159 5.950 1.00 76.56 203 ARG A C 1
ATOM 1611 O O . ARG A 1 203 ? 15.726 5.632 4.943 1.00 76.56 203 ARG A O 1
ATOM 1618 N N . ILE A 1 204 ? 15.616 4.350 6.795 1.00 83.25 204 ILE A N 1
ATOM 1619 C CA . ILE A 1 204 ? 14.208 3.966 6.649 1.00 83.25 204 ILE A CA 1
ATOM 1620 C C . ILE A 1 204 ? 13.338 4.937 7.447 1.00 83.25 204 ILE A C 1
ATOM 1622 O O . ILE A 1 204 ? 13.524 5.137 8.648 1.00 83.25 204 ILE A O 1
ATOM 1626 N N . TYR A 1 205 ? 12.355 5.497 6.760 1.00 88.19 205 TYR A N 1
ATOM 1627 C CA . TYR A 1 205 ? 11.315 6.356 7.299 1.00 88.19 205 TYR A CA 1
ATOM 1628 C C . TYR A 1 205 ? 9.975 5.625 7.277 1.00 88.19 205 TYR A C 1
ATOM 1630 O O . TYR A 1 205 ? 9.763 4.680 6.507 1.00 88.19 205 TYR A O 1
ATOM 1638 N N . GLU A 1 206 ? 9.060 6.093 8.114 1.00 91.31 206 GLU A N 1
ATOM 1639 C CA . GLU A 1 206 ? 7.711 5.566 8.227 1.00 91.31 206 GLU A CA 1
ATOM 1640 C C . GLU A 1 206 ? 6.695 6.702 8.174 1.00 91.31 206 GLU A C 1
ATOM 1642 O O . GLU A 1 206 ? 6.782 7.675 8.911 1.00 91.31 206 GLU A O 1
ATOM 1647 N N . TYR A 1 207 ? 5.727 6.591 7.278 1.00 93.94 207 TYR A N 1
ATOM 1648 C CA . TYR A 1 207 ? 4.556 7.456 7.240 1.00 93.94 207 TYR A CA 1
ATOM 1649 C C . TYR A 1 207 ? 3.387 6.722 7.887 1.00 93.94 207 TYR A C 1
ATOM 1651 O O . TYR A 1 207 ? 3.224 5.528 7.643 1.00 93.94 207 TYR A O 1
ATOM 1659 N N . SER A 1 208 ? 2.569 7.431 8.664 1.00 94.81 208 SER A N 1
ATOM 1660 C CA . SER A 1 208 ? 1.373 6.889 9.307 1.00 94.81 208 SER A CA 1
ATOM 1661 C C . SER A 1 208 ? 0.210 7.873 9.227 1.00 94.81 208 SER A C 1
ATOM 1663 O O . SER A 1 208 ? 0.372 9.052 9.549 1.00 94.81 208 SER A O 1
ATOM 1665 N N . SER A 1 209 ? -0.968 7.403 8.820 1.00 95.25 209 SER A N 1
ATOM 1666 C CA . SER A 1 209 ? -2.198 8.194 8.804 1.00 95.25 209 SER A CA 1
ATOM 1667 C C . SER A 1 209 ? -3.389 7.434 9.365 1.00 95.25 209 SER A C 1
ATOM 1669 O O . SER A 1 209 ? -3.583 6.249 9.095 1.00 95.25 209 SER A O 1
ATOM 1671 N N . ASN A 1 210 ? -4.231 8.180 10.084 1.00 95.06 210 ASN A N 1
ATOM 1672 C CA . ASN A 1 210 ? -5.473 7.697 10.678 1.00 95.06 210 ASN A CA 1
ATOM 1673 C C . ASN A 1 210 ? -6.718 8.220 9.936 1.00 95.06 210 ASN A C 1
ATOM 1675 O O . ASN A 1 210 ? -7.833 8.103 10.444 1.00 95.06 210 ASN A O 1
ATOM 1679 N N . GLU A 1 211 ? -6.551 8.790 8.734 1.00 94.56 211 GLU A N 1
ATOM 1680 C CA . GLU A 1 211 ? -7.623 9.347 7.889 1.00 94.56 211 GLU A CA 1
ATOM 1681 C C . GLU A 1 211 ? -8.452 8.250 7.201 1.00 94.56 211 GLU A C 1
ATOM 1683 O O . GLU A 1 211 ? -8.541 8.150 5.970 1.00 94.56 211 GLU A O 1
ATOM 1688 N N . ALA A 1 212 ? -9.054 7.379 8.011 1.00 96.19 212 ALA A N 1
ATOM 1689 C CA . ALA A 1 212 ? -9.522 6.088 7.540 1.00 96.19 212 ALA A CA 1
ATOM 1690 C C . ALA A 1 212 ? -10.591 6.158 6.451 1.00 96.19 212 ALA A C 1
ATOM 1692 O O . ALA A 1 212 ? -10.545 5.389 5.493 1.00 96.19 212 ALA A O 1
ATOM 1693 N N . TYR A 1 213 ? -11.487 7.139 6.538 1.00 95.06 213 TYR A N 1
ATOM 1694 C CA . TYR A 1 213 ? -12.502 7.375 5.517 1.00 95.06 213 TYR A CA 1
ATOM 1695 C C . TYR A 1 213 ? -11.897 7.673 4.135 1.00 95.06 213 TYR A C 1
ATOM 1697 O O . TYR A 1 213 ? -12.288 7.066 3.138 1.00 95.06 213 TYR A O 1
ATOM 1705 N N . ARG A 1 214 ? -10.912 8.582 4.061 1.00 94.38 214 ARG A N 1
ATOM 1706 C CA . ARG A 1 214 ? -10.263 8.957 2.792 1.00 94.38 214 ARG A CA 1
ATOM 1707 C C . ARG A 1 214 ? -9.499 7.779 2.200 1.00 94.38 214 ARG A C 1
ATOM 1709 O O . ARG A 1 214 ? -9.579 7.536 0.997 1.00 94.38 214 ARG A O 1
ATOM 1716 N N . ILE A 1 215 ? -8.803 7.039 3.059 1.00 96.50 215 ILE A N 1
ATOM 1717 C CA . ILE A 1 215 ? -8.038 5.847 2.693 1.00 96.50 215 ILE A CA 1
ATOM 1718 C C . ILE A 1 215 ? -8.970 4.758 2.143 1.00 96.50 215 ILE A C 1
ATOM 1720 O O . ILE A 1 215 ? -8.728 4.256 1.048 1.00 96.50 215 ILE A O 1
ATOM 1724 N N . ILE A 1 216 ? -10.077 4.446 2.829 1.00 96.81 216 ILE A N 1
ATOM 1725 C CA . ILE A 1 216 ? -11.084 3.486 2.339 1.00 96.81 216 ILE A CA 1
ATOM 1726 C C . ILE A 1 216 ? -11.645 3.919 0.994 1.00 96.81 216 ILE A C 1
ATOM 1728 O O . ILE A 1 216 ? -11.660 3.120 0.065 1.00 96.81 216 ILE A O 1
ATOM 1732 N N . ASN A 1 217 ? -12.031 5.186 0.845 1.00 94.62 217 ASN A N 1
ATOM 1733 C CA . ASN A 1 217 ? -12.562 5.679 -0.423 1.00 94.62 217 ASN A CA 1
ATOM 1734 C C . ASN A 1 217 ? -11.561 5.574 -1.575 1.00 94.62 217 ASN A C 1
ATOM 1736 O O . ASN A 1 217 ? -11.973 5.450 -2.728 1.00 94.62 217 ASN A O 1
ATOM 1740 N N . TYR A 1 218 ? -10.258 5.671 -1.310 1.00 95.88 218 TYR A N 1
ATOM 1741 C CA . TYR A 1 218 ? -9.244 5.419 -2.328 1.00 95.88 218 TYR A CA 1
ATOM 1742 C C . TYR A 1 218 ? -9.186 3.927 -2.684 1.00 95.88 218 TYR A C 1
ATOM 1744 O O . TYR A 1 218 ? -9.382 3.578 -3.847 1.00 95.88 218 TYR A O 1
ATOM 1752 N N . PHE A 1 219 ? -8.987 3.049 -1.698 1.00 96.75 219 PHE A N 1
ATOM 1753 C CA . PHE A 1 219 ? -8.756 1.619 -1.939 1.00 96.75 219 PHE A CA 1
ATOM 1754 C C . PHE A 1 219 ? -10.008 0.827 -2.352 1.00 96.75 219 PHE A C 1
ATOM 1756 O O . PHE A 1 219 ? -9.876 -0.206 -3.004 1.00 96.75 219 PHE A O 1
ATOM 1763 N N . ASP A 1 220 ? -11.212 1.333 -2.067 1.00 95.19 220 ASP A N 1
ATOM 1764 C CA . ASP A 1 220 ? -12.471 0.817 -2.628 1.00 95.19 220 ASP A CA 1
ATOM 1765 C C . ASP A 1 220 ? -12.551 1.062 -4.154 1.00 95.19 220 ASP A C 1
ATOM 1767 O O . ASP A 1 220 ? -13.219 0.319 -4.877 1.00 95.19 220 ASP A O 1
ATOM 1771 N N . ARG A 1 221 ? -11.859 2.092 -4.667 1.00 94.38 221 ARG A N 1
ATOM 1772 C CA . ARG A 1 221 ? -11.776 2.406 -6.106 1.00 94.38 221 ARG A CA 1
ATOM 1773 C C . ARG A 1 221 ? -10.553 1.766 -6.763 1.00 94.38 221 ARG A C 1
ATOM 1775 O O . ARG A 1 221 ? -10.678 1.146 -7.817 1.00 94.38 221 ARG A O 1
ATOM 1782 N N . PHE A 1 222 ? -9.392 1.887 -6.129 1.00 95.56 222 PHE A N 1
ATOM 1783 C CA . PHE A 1 222 ? -8.097 1.441 -6.639 1.00 95.56 222 PHE A CA 1
ATOM 1784 C C . PHE A 1 222 ? -7.513 0.388 -5.701 1.00 95.56 222 PHE A C 1
ATOM 1786 O O . PHE A 1 222 ? -6.878 0.699 -4.696 1.00 95.56 222 PHE A O 1
ATOM 1793 N N . HIS A 1 223 ? -7.755 -0.878 -6.020 1.00 95.31 223 HIS A N 1
ATOM 1794 C CA . HIS A 1 223 ? -7.419 -1.976 -5.125 1.00 95.31 223 HIS A CA 1
ATOM 1795 C C . HIS A 1 223 ? -5.921 -2.296 -5.139 1.00 95.31 223 HIS A C 1
ATOM 1797 O O . HIS A 1 223 ? -5.280 -2.287 -6.191 1.00 95.31 223 HIS A O 1
ATOM 1803 N N . CYS A 1 224 ? -5.396 -2.697 -3.981 1.00 95.00 224 CYS A N 1
ATOM 1804 C CA . CYS A 1 224 ? -4.124 -3.409 -3.896 1.00 95.00 224 CYS A CA 1
ATOM 1805 C C . CYS A 1 224 ? -4.187 -4.712 -4.715 1.00 95.00 224 CYS A C 1
ATOM 1807 O O . CYS A 1 224 ? -5.199 -5.426 -4.693 1.00 95.00 224 CYS A O 1
ATOM 1809 N N . ASN A 1 225 ? -3.108 -5.054 -5.418 1.00 93.19 225 ASN A N 1
ATOM 1810 C CA . ASN A 1 225 ? -3.024 -6.295 -6.192 1.00 93.19 225 ASN A CA 1
ATOM 1811 C C . ASN A 1 225 ? -2.390 -7.434 -5.394 1.00 93.19 225 ASN A C 1
ATOM 1813 O O . ASN A 1 225 ? -2.668 -8.602 -5.689 1.00 93.19 225 ASN A O 1
ATOM 1817 N N . SER A 1 226 ? -1.557 -7.109 -4.404 1.00 90.56 226 SER A N 1
ATOM 1818 C CA . SER A 1 226 ? -0.961 -8.070 -3.483 1.00 90.56 226 SER A CA 1
ATOM 1819 C C . SER A 1 226 ? -2.038 -8.677 -2.574 1.00 90.56 226 SER A C 1
ATOM 1821 O O . SER A 1 226 ? -2.718 -7.928 -1.862 1.00 90.56 226 SER A O 1
ATOM 1823 N N . PRO A 1 227 ? -2.186 -10.017 -2.535 1.00 88.81 227 PRO A N 1
ATOM 1824 C CA . PRO A 1 227 ? -3.176 -10.677 -1.687 1.00 88.81 227 PRO A CA 1
ATOM 1825 C C . PRO A 1 227 ? -3.086 -10.266 -0.216 1.00 88.81 227 PRO A C 1
ATOM 1827 O O . PRO A 1 227 ? -4.110 -9.939 0.380 1.00 88.81 227 PRO A O 1
ATOM 1830 N N . SER A 1 228 ? -1.877 -10.196 0.357 1.00 89.88 228 SER A N 1
ATOM 1831 C CA . SER A 1 228 ? -1.730 -9.857 1.778 1.00 89.88 228 SER A CA 1
ATOM 1832 C C . SER A 1 228 ? -2.177 -8.424 2.088 1.00 89.88 228 SER A C 1
ATOM 1834 O O . SER A 1 228 ? -2.844 -8.179 3.094 1.00 89.88 228 SER A O 1
ATOM 1836 N N . LYS A 1 229 ? -1.891 -7.473 1.190 1.00 93.00 229 LYS A N 1
ATOM 1837 C CA . LYS A 1 229 ? -2.291 -6.065 1.342 1.00 93.00 229 LYS A CA 1
ATOM 1838 C C . LYS A 1 229 ? -3.793 -5.885 1.179 1.00 93.00 229 LYS A C 1
ATOM 1840 O O . LYS A 1 229 ? -4.403 -5.154 1.953 1.00 93.00 229 LYS A O 1
ATOM 1845 N N . LEU A 1 230 ? -4.389 -6.586 0.217 1.00 93.19 230 LEU A N 1
ATOM 1846 C CA . LEU A 1 230 ? -5.829 -6.574 -0.011 1.00 93.19 230 LEU A CA 1
ATOM 1847 C C . LEU A 1 230 ? -6.600 -7.155 1.183 1.00 93.19 230 LEU A C 1
ATOM 1849 O O . LEU A 1 230 ? -7.579 -6.566 1.638 1.00 93.19 230 LEU A O 1
ATOM 1853 N N . VAL A 1 231 ? -6.148 -8.292 1.716 1.00 92.62 231 VAL A N 1
ATOM 1854 C CA . VAL A 1 231 ? -6.754 -8.912 2.902 1.00 92.62 231 VAL A CA 1
ATOM 1855 C C . VAL A 1 231 ? -6.624 -7.994 4.118 1.00 92.62 231 VAL A C 1
ATOM 1857 O O . VAL A 1 231 ? -7.611 -7.791 4.828 1.00 92.62 231 VAL A O 1
ATOM 1860 N N . GLY A 1 232 ? -5.446 -7.398 4.332 1.00 94.44 232 GLY A N 1
ATOM 1861 C CA . GLY A 1 232 ? -5.230 -6.395 5.379 1.00 94.44 232 GLY A CA 1
ATOM 1862 C C . GLY A 1 232 ? -6.190 -5.210 5.248 1.00 94.44 232 GLY A C 1
ATOM 1863 O O . GLY A 1 232 ? -6.877 -4.865 6.207 1.00 94.44 232 GLY A O 1
ATOM 1864 N N . PHE A 1 233 ? -6.335 -4.657 4.040 1.00 96.31 233 PHE A N 1
ATOM 1865 C CA . PHE A 1 233 ? -7.287 -3.582 3.761 1.00 96.31 233 PHE A CA 1
ATOM 1866 C C . PHE A 1 233 ? -8.734 -3.976 4.092 1.00 96.31 233 PHE A C 1
ATOM 1868 O O . PHE A 1 233 ? -9.440 -3.225 4.762 1.00 96.31 233 PHE A O 1
ATOM 1875 N N . PHE A 1 234 ? -9.196 -5.162 3.684 1.00 95.62 234 PHE A N 1
ATOM 1876 C CA . PHE A 1 234 ? -10.571 -5.581 3.969 1.00 95.62 234 PHE A CA 1
ATOM 1877 C C . PHE A 1 234 ? -10.827 -5.841 5.456 1.00 95.62 234 PHE A C 1
ATOM 1879 O O . PHE A 1 234 ? -11.906 -5.501 5.952 1.00 95.62 234 PHE A O 1
ATOM 1886 N N . LYS A 1 235 ? -9.848 -6.391 6.189 1.00 95.62 235 LYS A N 1
ATOM 1887 C CA . LYS A 1 235 ? -9.902 -6.507 7.657 1.00 95.62 235 LYS A CA 1
ATOM 1888 C C . LYS A 1 235 ? -10.047 -5.119 8.291 1.00 95.62 235 LYS A C 1
ATOM 1890 O O . LYS A 1 235 ? -10.960 -4.896 9.087 1.00 95.62 235 LYS A O 1
ATOM 1895 N N . TRP A 1 236 ? -9.226 -4.172 7.853 1.00 96.69 236 TRP A N 1
ATOM 1896 C CA . TRP A 1 236 ? -9.223 -2.787 8.316 1.00 96.69 236 TRP A CA 1
ATOM 1897 C C . TRP A 1 236 ? -10.540 -2.048 8.022 1.00 96.69 236 TRP A C 1
ATOM 1899 O O . TRP A 1 236 ? -11.166 -1.497 8.929 1.00 96.69 236 TRP A O 1
ATOM 1909 N N . ARG A 1 237 ? -11.046 -2.135 6.783 1.00 97.00 237 ARG A N 1
ATOM 1910 C CA . ARG A 1 237 ? -12.356 -1.606 6.357 1.00 97.00 237 ARG A CA 1
ATOM 1911 C C . ARG A 1 237 ? -13.507 -2.208 7.165 1.00 97.00 237 ARG A C 1
ATOM 1913 O O . ARG A 1 237 ? -14.453 -1.509 7.524 1.00 97.00 237 ARG A O 1
ATOM 1920 N N . LYS A 1 238 ? -13.449 -3.508 7.475 1.00 96.56 238 LYS A N 1
ATOM 1921 C CA . LYS A 1 238 ? -14.455 -4.179 8.312 1.00 96.56 238 LYS A CA 1
ATOM 1922 C C . LYS A 1 238 ? -14.458 -3.625 9.734 1.00 96.56 238 LYS A C 1
ATOM 1924 O O . LYS A 1 238 ? -15.538 -3.414 10.277 1.00 96.56 238 LYS A O 1
ATOM 1929 N N . VAL A 1 239 ? -13.290 -3.362 10.321 1.00 97.31 239 VAL A N 1
ATOM 1930 C CA . VAL A 1 239 ? -13.211 -2.707 11.635 1.00 97.31 239 VAL A CA 1
ATOM 1931 C C . VAL A 1 239 ? -13.748 -1.283 11.566 1.00 97.31 239 VAL A C 1
ATOM 1933 O O . VAL A 1 239 ? -14.549 -0.929 12.422 1.00 97.31 239 VAL A O 1
ATOM 1936 N N . TYR A 1 240 ? -13.439 -0.512 10.519 1.00 97.62 240 TYR A N 1
ATOM 1937 C CA . TYR A 1 240 ? -14.028 0.820 10.333 1.00 97.62 240 TYR A CA 1
ATOM 1938 C C . TYR A 1 240 ? -15.561 0.789 10.385 1.00 97.62 240 TYR A C 1
ATOM 1940 O O . TYR A 1 240 ? -16.162 1.612 11.064 1.00 97.62 240 TYR A O 1
ATOM 1948 N N . ARG A 1 241 ? -16.207 -0.204 9.755 1.00 96.38 241 ARG A N 1
ATOM 1949 C CA . ARG A 1 241 ? -17.672 -0.370 9.834 1.00 96.38 241 ARG A CA 1
ATOM 1950 C C . ARG A 1 241 ? -18.175 -0.640 11.253 1.00 96.38 241 ARG A C 1
ATOM 1952 O O . ARG A 1 241 ? -19.216 -0.114 11.632 1.00 96.38 241 ARG A O 1
ATOM 1959 N N . ILE A 1 242 ? -17.452 -1.446 12.031 1.00 96.38 242 ILE A N 1
ATOM 1960 C CA . ILE A 1 242 ? -17.779 -1.706 13.444 1.00 96.38 242 ILE A CA 1
ATOM 1961 C C . ILE A 1 242 ? -17.666 -0.402 14.254 1.00 96.38 242 ILE A C 1
ATOM 1963 O O . ILE A 1 242 ? -18.504 -0.135 15.117 1.00 96.38 242 ILE A O 1
ATOM 1967 N N . LEU A 1 243 ? -16.658 0.427 13.963 1.00 95.75 243 LEU A N 1
ATOM 1968 C CA . LEU A 1 243 ? -16.478 1.734 14.599 1.00 95.75 243 LEU A CA 1
ATOM 1969 C C . LEU A 1 243 ? -17.594 2.710 14.220 1.00 95.75 243 LEU A C 1
ATOM 1971 O O . LEU A 1 243 ? -18.254 3.241 15.104 1.00 95.75 243 LEU A O 1
ATOM 1975 N N . GLN A 1 244 ? -17.869 2.852 12.923 1.00 94.81 244 GLN A N 1
ATOM 1976 C CA . GLN A 1 244 ? -18.917 3.708 12.361 1.00 94.81 244 GLN A CA 1
ATOM 1977 C C . GLN A 1 244 ? -20.296 3.453 12.979 1.00 94.81 244 GLN A C 1
ATOM 1979 O O . GLN A 1 244 ? -21.093 4.373 13.119 1.00 94.81 244 GLN A O 1
ATOM 1984 N N . ARG A 1 245 ? -20.593 2.198 13.325 1.00 94.38 245 ARG A N 1
ATOM 1985 C CA . ARG A 1 245 ? -21.880 1.777 13.894 1.00 94.38 245 ARG A CA 1
ATOM 1986 C C . ARG A 1 245 ? -21.886 1.724 15.419 1.00 94.38 245 ARG A C 1
ATOM 1988 O O . ARG A 1 245 ? -22.845 1.229 15.998 1.00 94.38 245 ARG A O 1
ATOM 1995 N N . ASN A 1 246 ? -20.801 2.147 16.068 1.00 94.69 246 ASN A N 1
ATOM 1996 C CA . ASN A 1 246 ? -20.602 2.032 17.513 1.00 94.69 246 ASN A CA 1
ATOM 1997 C C . ASN A 1 246 ? -20.721 0.594 18.065 1.00 94.69 246 ASN A C 1
ATOM 1999 O O . ASN A 1 246 ? -20.802 0.391 19.272 1.00 94.69 246 ASN A O 1
ATOM 2003 N N . GLU A 1 247 ? -20.645 -0.431 17.206 1.00 95.62 247 GLU A N 1
ATOM 2004 C CA . GLU A 1 247 ? -20.746 -1.845 17.599 1.00 95.62 247 GLU A CA 1
ATOM 2005 C C . GLU A 1 247 ? -19.607 -2.233 18.564 1.00 95.62 247 GLU A C 1
ATOM 2007 O O . GLU A 1 247 ? -19.795 -3.060 19.456 1.00 95.62 247 GLU A O 1
ATOM 2012 N N . HIS A 1 248 ? -18.435 -1.603 18.415 1.00 94.56 248 HIS A N 1
ATOM 2013 C CA . HIS A 1 248 ? -17.251 -1.802 19.259 1.00 94.56 248 HIS A CA 1
ATOM 2014 C C . HIS A 1 248 ? -17.447 -1.443 20.739 1.00 94.56 248 HIS A C 1
ATOM 2016 O O . HIS A 1 248 ? -16.636 -1.867 21.557 1.00 94.56 248 HIS A O 1
ATOM 2022 N N . LEU A 1 249 ? -18.491 -0.683 21.086 1.00 94.06 249 LEU A N 1
ATOM 2023 C CA . LEU A 1 249 ? -18.819 -0.352 22.476 1.00 94.06 249 LEU A CA 1
ATOM 2024 C C . LEU A 1 249 ? -19.418 -1.547 23.234 1.00 94.06 249 LEU A C 1
ATOM 2026 O O . LEU A 1 249 ? -19.445 -1.560 24.460 1.00 94.06 249 LEU A O 1
ATOM 2030 N N . THR A 1 250 ? -19.880 -2.570 22.511 1.00 96.12 250 THR A N 1
ATOM 2031 C CA . THR A 1 250 ? -20.379 -3.820 23.097 1.00 96.12 250 THR A CA 1
ATOM 2032 C C . THR A 1 250 ? -19.249 -4.837 23.253 1.00 96.12 250 THR A C 1
ATOM 2034 O O . THR A 1 250 ? -18.354 -4.900 22.408 1.00 96.12 250 THR A O 1
ATOM 2037 N N . LEU A 1 251 ? -19.323 -5.712 24.265 1.00 95.12 251 LEU A N 1
ATOM 2038 C CA . LEU A 1 251 ? -18.363 -6.817 24.441 1.00 95.12 251 LEU A CA 1
ATOM 2039 C C . LEU A 1 251 ? -18.251 -7.678 23.173 1.00 95.12 251 LEU A C 1
ATOM 2041 O O . LEU A 1 251 ? -17.158 -7.910 22.663 1.00 95.12 251 LEU A O 1
ATOM 2045 N N . LYS A 1 252 ? -19.396 -8.054 22.589 1.00 96.50 252 LYS A N 1
ATOM 2046 C CA . LYS A 1 252 ? -19.468 -8.845 21.351 1.00 96.50 252 LYS A CA 1
ATOM 2047 C C . LYS A 1 252 ? -18.787 -8.149 20.167 1.00 96.50 252 LYS A C 1
ATOM 2049 O O . LYS A 1 252 ? -18.088 -8.796 19.383 1.00 96.50 252 LYS A O 1
ATOM 2054 N N . GLY A 1 253 ? -19.009 -6.846 19.999 1.00 95.94 253 GLY A N 1
ATOM 2055 C CA . GLY A 1 253 ? -18.396 -6.074 18.922 1.00 95.94 253 GLY A CA 1
ATOM 2056 C C . GLY A 1 253 ? -16.901 -5.847 19.136 1.00 95.94 253 GLY A C 1
ATOM 2057 O O . GLY A 1 253 ? -16.132 -5.964 18.183 1.00 95.94 253 GLY A O 1
ATOM 2058 N N . PHE A 1 254 ? -16.467 -5.612 20.374 1.00 96.62 254 PHE A N 1
ATOM 2059 C CA . PHE A 1 254 ? -15.050 -5.499 20.717 1.00 96.62 254 PHE A CA 1
ATOM 2060 C C . PHE A 1 254 ? -14.298 -6.822 20.495 1.00 96.62 254 PHE A C 1
ATOM 2062 O O . PHE A 1 254 ? -13.260 -6.845 19.830 1.00 96.62 254 PHE A O 1
ATOM 2069 N N . ASP A 1 255 ? -14.867 -7.952 20.925 1.00 96.50 255 ASP A N 1
ATOM 2070 C CA . ASP A 1 255 ? -14.308 -9.289 20.687 1.00 96.50 255 ASP A CA 1
ATOM 2071 C C . ASP A 1 255 ? -14.159 -9.600 19.197 1.00 96.50 255 ASP A C 1
ATOM 2073 O O . ASP A 1 255 ? -13.180 -10.216 18.761 1.00 96.50 255 ASP A O 1
ATOM 2077 N N . LYS A 1 256 ? -15.112 -9.140 18.380 1.00 96.88 256 LYS A N 1
ATOM 2078 C CA . LYS A 1 256 ? -15.038 -9.250 16.921 1.00 96.88 256 LYS A CA 1
ATOM 2079 C C . LYS A 1 256 ? -13.833 -8.485 16.365 1.00 96.88 256 LYS A C 1
ATOM 2081 O O . LYS A 1 256 ? -13.150 -9.019 15.491 1.00 96.88 256 LYS A O 1
ATOM 2086 N N . VAL A 1 257 ? -13.529 -7.292 16.881 1.00 96.88 257 VAL A N 1
ATOM 2087 C CA . VAL A 1 257 ? -12.323 -6.532 16.498 1.00 96.88 257 VAL A CA 1
ATOM 2088 C C . VAL A 1 257 ? -11.051 -7.273 16.919 1.00 96.88 257 VAL A C 1
ATOM 2090 O O . VAL A 1 257 ? -10.148 -7.432 16.098 1.00 96.88 257 VAL A O 1
ATOM 2093 N N . LEU A 1 258 ? -10.997 -7.815 18.142 1.00 95.31 258 LEU A N 1
ATOM 2094 C CA . LEU A 1 258 ? -9.851 -8.601 18.624 1.00 95.31 258 LEU A CA 1
ATOM 2095 C C . LEU A 1 258 ? -9.581 -9.846 17.767 1.00 95.31 258 LEU A C 1
ATOM 2097 O O . LEU A 1 258 ? -8.427 -10.187 17.499 1.00 95.31 258 LEU A O 1
ATOM 2101 N N . ARG A 1 259 ? -10.635 -10.540 17.322 1.00 95.44 259 ARG A N 1
ATOM 2102 C CA . ARG A 1 259 ? -10.511 -11.687 16.407 1.00 95.44 259 ARG A CA 1
ATOM 2103 C C . ARG A 1 259 ? -9.952 -11.264 15.048 1.00 95.44 259 ARG A C 1
ATOM 2105 O O . ARG A 1 259 ? -9.059 -11.934 14.543 1.00 95.44 259 ARG A O 1
ATOM 2112 N N . ILE A 1 260 ? -10.428 -10.148 14.489 1.00 94.88 260 ILE A N 1
ATOM 2113 C CA . ILE A 1 260 ? -9.927 -9.619 13.209 1.00 94.88 260 ILE A CA 1
ATOM 2114 C C . ILE A 1 260 ? -8.441 -9.246 13.316 1.00 94.88 260 ILE A C 1
ATOM 2116 O O . ILE A 1 260 ? -7.666 -9.653 12.453 1.00 94.88 260 ILE A O 1
ATOM 2120 N N . LYS A 1 261 ? -8.034 -8.543 14.384 1.00 90.94 261 LYS A N 1
ATOM 2121 C CA . LYS A 1 261 ? -6.634 -8.146 14.611 1.00 90.94 261 LYS A CA 1
ATOM 2122 C C . LYS A 1 261 ? -5.696 -9.351 14.744 1.00 90.94 261 LYS A C 1
ATOM 2124 O O . LYS A 1 261 ? -4.615 -9.345 14.172 1.00 90.94 261 LYS A O 1
ATOM 2129 N N . ARG A 1 262 ? -6.091 -10.409 15.465 1.00 86.25 262 ARG A N 1
ATOM 2130 C CA . ARG A 1 262 ? -5.253 -11.621 15.612 1.00 86.25 262 ARG A CA 1
ATOM 2131 C C . ARG A 1 262 ? -4.951 -12.301 14.279 1.00 86.25 262 ARG A C 1
ATOM 2133 O O . ARG A 1 262 ? -3.852 -12.803 14.088 1.00 86.25 262 ARG A O 1
ATOM 2140 N N . MET A 1 263 ? -5.895 -12.262 13.342 1.00 76.69 263 MET A N 1
ATOM 2141 C CA . MET A 1 263 ? -5.694 -12.810 12.002 1.00 76.69 263 MET A CA 1
ATOM 2142 C C . MET A 1 263 ? -4.704 -11.989 11.153 1.00 76.69 263 MET A C 1
ATOM 2144 O O . MET A 1 263 ? -4.438 -12.395 10.030 1.00 76.69 263 MET A O 1
ATOM 2148 N N . GLU A 1 264 ? -4.194 -10.833 11.599 1.00 60.97 264 GLU A N 1
ATOM 2149 C CA . GLU A 1 264 ? -3.179 -10.054 10.858 1.00 60.97 264 GLU A CA 1
ATOM 2150 C C . GLU A 1 264 ? -1.761 -10.651 10.937 1.00 60.97 264 GLU A C 1
ATOM 2152 O O . GLU A 1 264 ? -0.940 -10.320 10.089 1.00 60.97 264 GLU A O 1
ATOM 2157 N N . TYR A 1 265 ? -1.471 -11.522 11.914 1.00 51.69 265 TYR A N 1
ATOM 2158 C CA . TYR A 1 265 ? -0.105 -11.990 12.219 1.00 51.69 265 TYR A CA 1
ATOM 2159 C C . TYR A 1 265 ? 0.186 -13.455 11.855 1.00 51.69 265 TYR A C 1
ATOM 2161 O O . TYR A 1 265 ? 1.301 -13.916 12.078 1.00 51.69 265 TYR A O 1
ATOM 2169 N N . ASN A 1 266 ? -0.792 -14.185 11.314 1.00 38.88 266 ASN A N 1
ATOM 2170 C CA . ASN A 1 266 ? -0.678 -15.628 11.069 1.00 38.88 266 ASN A CA 1
ATOM 2171 C C . ASN A 1 266 ? -0.327 -15.999 9.610 1.00 38.88 266 ASN A C 1
ATOM 2173 O O . ASN A 1 266 ? -0.459 -17.170 9.262 1.00 38.88 266 ASN A O 1
ATOM 2177 N N . ASP A 1 267 ? 0.109 -15.039 8.782 1.00 34.66 267 ASP A N 1
ATOM 2178 C CA . ASP A 1 267 ? 0.441 -15.226 7.353 1.00 34.66 267 ASP A CA 1
ATOM 2179 C C . ASP A 1 267 ? 1.908 -14.881 7.025 1.00 34.66 267 ASP A C 1
ATOM 2181 O O . ASP A 1 267 ? 2.387 -13.811 7.476 1.00 34.66 267 ASP A O 1
#